Protein AF-A0A822D1R5-F1 (afdb_monomer)

Nearest PDB structures (foldseek):
  4qhj-assembly1_B  TM=4.659E-01  e=8.332E-01  Methanocaldococcus jannaschii DSM 2661
  8iqb-assembly2_B  TM=6.025E-01  e=9.244E+00  African swine fever virus BA71V
  8iqh-assembly1_H  TM=2.616E-01  e=3.749E+00  African swine fever virus BA71V

Secondary structure (DSSP, 8-state):
-GGGS--EEBTTS-EE-STT--EE---HHHHHHHTT-TT--EE----HHHHHHHHHTTPPBHHHHEEEEEEEES-EE-HHHHHHHHTTHHHHHHHHHH-GGGHHHHHHHHHTTHHHHHHH-EEEEESEEEEEEEESS-TT-EEEEE-SEEEETTTTEEEEEGGGGSSGGGHHHHHHHHHGGG-SS--HHHHHHHHHHHHHHHTS-GGGHHHHHHHTT----GGG--SPPP-PPPSS-----

pLDDT: mean 89.02, std 10.45, range [32.44, 98.0]

Mean predicted aligned error: 6.65 Å

Structure (mmCIF, N/CA/C/O backbone):
data_AF-A0A822D1R5-F1
#
_entry.id   AF-A0A822D1R5-F1
#
loop_
_atom_site.group_PDB
_atom_site.id
_atom_site.type_symbol
_atom_site.label_atom_id
_atom_site.label_alt_id
_atom_site.label_comp_id
_atom_site.label_asym_id
_atom_site.label_entity_id
_atom_site.label_seq_id
_atom_site.pdbx_PDB_ins_code
_atom_site.Cartn_x
_atom_site.Cartn_y
_atom_site.Cartn_z
_atom_site.occupancy
_atom_site.B_iso_or_equiv
_atom_site.auth_seq_id
_atom_site.auth_comp_id
_atom_site.auth_asym_id
_atom_site.auth_atom_id
_atom_site.pdbx_PDB_model_num
ATOM 1 N N . LYS A 1 1 ? -34.747 -10.202 22.184 1.00 61.91 1 LYS A N 1
ATOM 2 C CA . LYS A 1 1 ? -33.672 -9.262 21.792 1.00 61.91 1 LYS A CA 1
ATOM 3 C C . LYS A 1 1 ? -32.478 -10.083 21.327 1.00 61.91 1 LYS A C 1
ATOM 5 O O . LYS A 1 1 ? -32.048 -10.942 22.085 1.00 61.91 1 LYS A O 1
ATOM 10 N N . LEU A 1 2 ? -32.027 -9.906 20.083 1.00 66.25 2 LEU A N 1
ATOM 11 C CA . LEU A 1 2 ? -30.843 -10.601 19.551 1.00 66.25 2 LEU A CA 1
ATOM 12 C C . LEU A 1 2 ? -29.538 -10.131 20.216 1.00 66.25 2 LEU A C 1
ATOM 14 O O . LEU A 1 2 ? -28.574 -10.881 20.207 1.00 66.25 2 LEU A O 1
ATOM 18 N N . SER A 1 3 ? -29.545 -8.952 20.850 1.00 73.12 3 SER A N 1
ATOM 19 C CA . SER A 1 3 ? -28.367 -8.296 21.434 1.00 73.12 3 SER A CA 1
ATOM 20 C C . SER A 1 3 ? -27.546 -9.161 22.390 1.00 73.12 3 SER A C 1
ATOM 22 O O . SER A 1 3 ? -26.330 -9.112 22.315 1.00 73.12 3 SER A O 1
ATOM 24 N N . HIS A 1 4 ? -28.196 -9.995 23.210 1.00 82.50 4 HIS A N 1
ATOM 25 C CA . HIS A 1 4 ? -27.544 -10.840 24.223 1.00 82.50 4 HIS A CA 1
ATOM 26 C C . HIS A 1 4 ? -27.160 -12.241 23.726 1.00 82.50 4 HIS A C 1
ATOM 28 O O . HIS A 1 4 ? -26.610 -13.037 24.483 1.00 82.50 4 HIS A O 1
ATOM 34 N N . LYS A 1 5 ? -27.536 -12.614 22.496 1.00 85.38 5 LYS A N 1
ATOM 35 C CA . LYS A 1 5 ? -27.240 -13.954 21.982 1.00 85.38 5 LYS A CA 1
ATOM 36 C C . LYS A 1 5 ? -25.848 -13.955 21.360 1.00 85.38 5 LYS A C 1
ATOM 38 O O . LYS A 1 5 ? -25.592 -13.181 20.444 1.00 85.38 5 LYS A O 1
ATOM 43 N N . SER A 1 6 ? -24.988 -14.861 21.814 1.00 86.75 6 SER A N 1
ATOM 44 C CA . SER A 1 6 ? -23.659 -15.087 21.241 1.00 86.75 6 SER A CA 1
ATOM 45 C C . SER A 1 6 ? -23.765 -15.780 19.881 1.00 86.75 6 SER A C 1
ATOM 47 O O . SER A 1 6 ? -23.782 -17.006 19.805 1.00 86.75 6 SER A O 1
ATOM 49 N N . ILE A 1 7 ? -23.912 -14.996 18.813 1.00 85.75 7 ILE A N 1
ATOM 50 C CA . ILE A 1 7 ? -24.157 -15.484 17.443 1.00 85.75 7 ILE A CA 1
ATOM 51 C C . ILE A 1 7 ? -23.088 -15.043 16.441 1.00 85.75 7 ILE A C 1
ATOM 53 O O . ILE A 1 7 ? -23.144 -15.452 15.285 1.00 85.75 7 ILE A O 1
ATOM 57 N N . PHE A 1 8 ? -22.125 -14.224 16.866 1.00 84.94 8 PHE A N 1
ATOM 58 C CA . PHE A 1 8 ? -21.055 -13.731 16.008 1.00 84.94 8 PHE A CA 1
ATOM 59 C C . PHE A 1 8 ? -19.765 -14.508 16.288 1.00 84.94 8 PHE A C 1
ATOM 61 O O . PHE A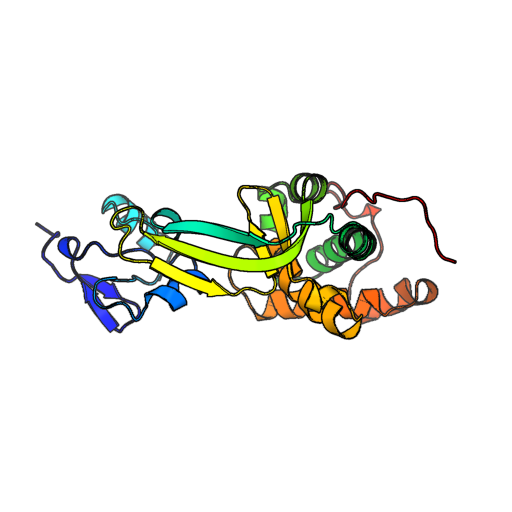 1 8 ? -19.247 -14.417 17.403 1.00 84.94 8 PHE A O 1
ATOM 68 N N . PRO A 1 9 ? -19.238 -15.280 15.323 1.00 86.38 9 PRO A N 1
ATOM 69 C CA . PRO A 1 9 ? -17.960 -15.959 15.485 1.00 86.38 9 PRO A CA 1
ATOM 70 C C . PRO A 1 9 ? -16.801 -14.962 15.354 1.00 86.38 9 PRO A C 1
ATOM 72 O O . PRO A 1 9 ? -16.786 -14.130 14.446 1.00 86.38 9 PRO A O 1
ATOM 75 N N . THR A 1 10 ? -15.817 -15.050 16.244 1.00 85.75 10 THR A N 1
ATOM 76 C CA . THR A 1 10 ? -14.614 -14.207 16.225 1.00 85.75 10 THR A CA 1
ATOM 77 C C . THR A 1 10 ? -13.389 -14.953 15.693 1.00 85.75 10 THR A C 1
ATOM 79 O O . THR A 1 10 ? -13.338 -16.184 15.691 1.00 85.75 10 THR A O 1
ATOM 82 N N . LYS A 1 11 ? -12.356 -14.204 15.280 1.00 82.12 11 LYS A N 1
ATOM 83 C CA . LYS A 1 11 ? -11.069 -14.746 14.799 1.00 82.12 11 LYS A CA 1
ATOM 84 C C . LYS A 1 11 ? -10.310 -15.576 15.835 1.00 82.12 11 LYS A C 1
ATOM 86 O O . LYS A 1 11 ? -9.498 -16.416 15.467 1.00 82.12 11 LYS A O 1
ATOM 91 N N . ASP A 1 12 ? -10.571 -15.359 17.118 1.00 81.44 12 ASP A N 1
ATOM 92 C CA . ASP A 1 12 ? -10.004 -16.135 18.223 1.00 81.44 12 ASP A CA 1
ATOM 93 C C . ASP A 1 12 ? -10.933 -17.269 18.695 1.00 81.44 12 ASP A C 1
ATOM 95 O O . ASP A 1 12 ? -10.827 -17.738 19.828 1.00 81.44 12 ASP A O 1
ATOM 99 N N . TYR A 1 13 ? -11.828 -17.730 17.812 1.00 83.06 13 TYR A N 1
ATOM 100 C CA . TYR A 1 13 ? -12.711 -18.885 18.003 1.00 83.06 13 TYR A CA 1
ATOM 101 C C . TYR A 1 13 ? -13.703 -18.751 19.171 1.00 83.06 13 TYR A C 1
ATOM 103 O O . TYR A 1 13 ? -14.175 -19.755 19.714 1.00 83.06 13 TYR A O 1
ATOM 111 N N . ARG A 1 14 ? -14.058 -17.519 19.551 1.00 87.00 14 ARG A N 1
ATOM 112 C CA . ARG A 1 14 ? -15.133 -17.232 20.509 1.00 87.00 14 ARG A CA 1
ATOM 113 C C . ARG A 1 14 ? -16.432 -16.905 19.773 1.00 87.00 14 ARG A C 1
ATOM 115 O O . ARG A 1 14 ? -16.448 -16.582 18.589 1.00 87.00 14 ARG A O 1
ATOM 122 N N . TRP A 1 15 ? -17.539 -16.994 20.501 1.00 88.38 15 TRP A N 1
ATOM 123 C CA . TRP A 1 15 ? -18.842 -16.518 20.048 1.00 88.38 15 TRP A CA 1
ATOM 124 C C . TRP A 1 15 ? -19.240 -15.327 20.902 1.00 88.38 15 TRP A C 1
ATOM 126 O O . TRP A 1 15 ? -19.300 -15.437 22.128 1.00 88.38 15 TRP A O 1
ATOM 136 N N . VAL A 1 16 ? -19.516 -14.204 20.254 1.00 89.12 16 VAL A N 1
ATOM 137 C CA . VAL A 1 16 ? -19.839 -12.940 20.917 1.00 89.12 16 VAL A CA 1
ATOM 138 C C . VAL A 1 16 ? -21.224 -12.457 20.519 1.00 89.12 16 VAL A C 1
ATOM 140 O O . VAL A 1 16 ? -21.816 -12.901 19.530 1.00 89.12 16 VAL A O 1
ATOM 143 N N . SER A 1 17 ? -21.775 -11.604 21.362 1.00 90.75 17 SER A N 1
ATOM 144 C CA . SER A 1 17 ? -23.063 -10.943 21.213 1.00 90.75 17 SER A CA 1
ATOM 145 C C . SER A 1 17 ? -22.863 -9.508 20.706 1.00 90.75 17 SER A C 1
ATOM 147 O O . SER A 1 17 ? -21.729 -9.065 20.531 1.00 90.75 17 SER A O 1
ATOM 149 N N . LEU A 1 18 ? -23.943 -8.759 20.455 1.00 88.31 18 LEU A N 1
ATOM 150 C CA . LEU A 1 18 ? -23.794 -7.339 20.094 1.00 88.31 18 LEU A CA 1
ATOM 151 C C . LEU A 1 18 ? -23.332 -6.492 21.285 1.00 88.31 18 LEU A C 1
ATOM 153 O O . LEU A 1 18 ? -22.664 -5.482 21.082 1.00 88.31 18 LEU A O 1
ATOM 157 N N . ASP A 1 19 ? -23.641 -6.910 22.515 1.00 88.94 19 ASP A N 1
ATOM 158 C CA . ASP A 1 19 ? -23.233 -6.185 23.726 1.00 88.94 19 ASP A CA 1
ATOM 159 C C . ASP A 1 19 ? -21.708 -6.193 23.923 1.00 88.94 19 ASP A C 1
ATOM 161 O O . ASP A 1 19 ? -21.154 -5.304 24.570 1.00 88.94 19 ASP A O 1
ATOM 165 N N . ASP A 1 20 ? -21.020 -7.162 23.313 1.00 87.31 20 ASP A N 1
ATOM 166 C CA . ASP A 1 20 ? -19.559 -7.267 23.305 1.00 87.31 20 ASP A CA 1
ATOM 167 C C . ASP A 1 20 ? -18.895 -6.288 22.315 1.00 87.31 20 ASP A C 1
ATOM 169 O O . ASP A 1 20 ? -17.675 -6.320 22.151 1.00 87.31 20 ASP A O 1
ATOM 173 N N . ASN A 1 21 ? -19.687 -5.431 21.652 1.00 89.06 21 ASN A N 1
ATOM 174 C CA . ASN A 1 21 ? -19.269 -4.438 20.655 1.00 89.06 21 ASN A CA 1
ATOM 175 C C . ASN A 1 21 ? -18.280 -5.004 19.625 1.00 89.06 21 ASN A C 1
ATOM 177 O O . ASN A 1 21 ? -17.154 -4.508 19.505 1.00 89.06 21 ASN A O 1
ATOM 181 N N . PRO A 1 22 ? -18.662 -6.066 18.899 1.00 91.69 22 PRO A N 1
ATOM 182 C CA . PRO A 1 22 ? -17.747 -6.686 17.968 1.00 91.69 22 PRO A CA 1
ATOM 183 C C . PRO A 1 22 ? -17.430 -5.763 16.788 1.00 91.69 22 PRO A C 1
ATOM 185 O O . PRO A 1 22 ? -18.190 -4.853 16.456 1.00 91.69 22 PRO A O 1
ATOM 188 N N . LEU A 1 23 ? -16.295 -6.016 16.143 1.00 92.25 23 LEU A N 1
ATOM 189 C CA . LEU A 1 23 ? -15.792 -5.234 15.020 1.00 92.25 23 LEU A CA 1
ATOM 190 C C . LEU A 1 23 ? -15.505 -6.137 13.832 1.00 92.25 23 LEU A C 1
ATOM 192 O O . LEU A 1 23 ? -14.947 -7.221 13.982 1.00 92.25 23 LEU A O 1
ATOM 196 N N . ILE A 1 24 ? -15.840 -5.660 12.640 1.00 91.00 24 ILE A N 1
ATOM 197 C CA . ILE A 1 24 ? -15.569 -6.372 11.392 1.00 91.00 24 ILE A CA 1
ATOM 198 C C . ILE A 1 24 ? -14.087 -6.209 11.029 1.00 91.00 24 ILE A C 1
ATOM 200 O O . ILE A 1 24 ? -13.599 -5.083 10.913 1.00 91.00 24 ILE A O 1
ATOM 204 N N . CYS A 1 25 ? -13.374 -7.314 10.804 1.00 88.69 25 CYS A N 1
ATOM 205 C CA . CYS A 1 25 ? -12.004 -7.307 10.290 1.00 88.69 25 CYS A CA 1
ATOM 206 C C . CYS A 1 25 ? -11.956 -6.985 8.793 1.00 88.69 25 CYS A C 1
ATOM 208 O O . CYS A 1 25 ? -11.877 -7.876 7.955 1.00 88.69 25 CYS A O 1
ATOM 210 N N . ASP A 1 26 ? -11.944 -5.700 8.460 1.00 85.69 26 ASP A N 1
ATOM 211 C CA . ASP A 1 26 ? -11.783 -5.204 7.091 1.00 85.69 26 ASP A CA 1
ATOM 212 C C . ASP A 1 26 ? -10.316 -4.981 6.681 1.00 85.69 26 ASP A C 1
ATOM 214 O O . ASP A 1 26 ? -10.015 -4.820 5.500 1.00 85.69 26 ASP A O 1
ATOM 218 N N . ASN A 1 27 ? -9.389 -4.994 7.642 1.00 85.12 27 ASN A N 1
ATOM 219 C CA . ASN A 1 27 ? -7.954 -4.872 7.407 1.00 85.12 27 ASN A CA 1
ATOM 220 C C . ASN A 1 27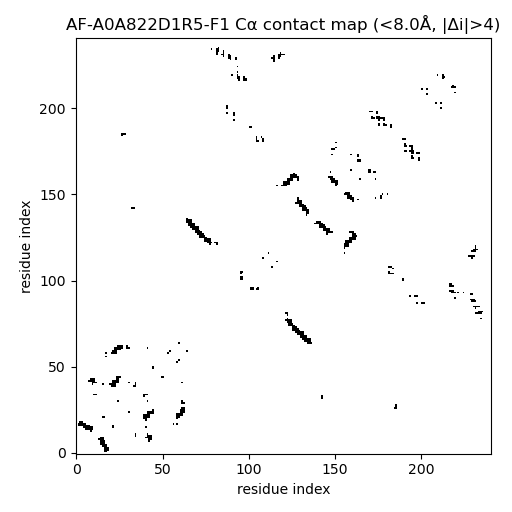 ? -7.180 -5.889 8.261 1.00 85.12 27 ASN A C 1
ATOM 222 O O . ASN A 1 27 ? -7.175 -5.797 9.491 1.00 85.12 27 ASN A O 1
ATOM 226 N N . ASN A 1 28 ? -6.522 -6.851 7.606 1.00 83.12 28 ASN A N 1
ATOM 227 C CA . ASN A 1 28 ? -5.782 -7.916 8.284 1.00 83.12 28 ASN A CA 1
ATOM 228 C C . ASN A 1 28 ? -4.544 -7.412 9.034 1.00 83.12 28 ASN A C 1
ATOM 230 O O . ASN A 1 28 ? -4.313 -7.888 10.141 1.00 83.12 28 ASN A O 1
ATOM 234 N N . ASP A 1 29 ? -3.800 -6.442 8.492 1.00 83.75 29 ASP A N 1
ATOM 235 C CA . ASP A 1 29 ? -2.626 -5.871 9.167 1.00 83.75 29 ASP A CA 1
ATOM 236 C C . ASP A 1 29 ? -3.024 -5.279 10.513 1.00 83.75 29 ASP A C 1
ATOM 238 O O . ASP A 1 29 ? -2.473 -5.634 11.550 1.00 83.75 29 ASP A O 1
ATOM 242 N N . ILE A 1 30 ? -4.057 -4.433 10.500 1.00 88.69 30 ILE A N 1
ATOM 243 C CA . ILE A 1 30 ? -4.578 -3.795 11.708 1.00 88.69 30 ILE A CA 1
ATOM 244 C C . ILE A 1 30 ? -5.165 -4.858 12.645 1.00 88.69 30 ILE A C 1
ATOM 246 O O . ILE A 1 30 ? -4.917 -4.819 13.847 1.00 88.69 30 ILE A O 1
ATOM 250 N N . ALA A 1 31 ? -5.902 -5.841 12.121 1.00 89.44 31 ALA A N 1
ATOM 251 C CA . ALA A 1 31 ? -6.480 -6.909 12.933 1.00 89.44 31 ALA A CA 1
ATOM 252 C C . ALA A 1 31 ? -5.425 -7.684 13.731 1.00 89.44 31 ALA A C 1
ATOM 254 O O . ALA A 1 31 ? -5.649 -7.948 14.911 1.00 89.44 31 ALA A O 1
ATOM 255 N N . GLN A 1 32 ? -4.274 -8.002 13.129 1.00 88.81 32 GLN A N 1
ATOM 256 C CA . GLN A 1 32 ? -3.191 -8.714 13.817 1.00 88.81 32 GLN A CA 1
ATOM 257 C C . GLN A 1 32 ? -2.608 -7.920 14.989 1.00 88.81 32 GLN A C 1
ATOM 259 O O . GLN A 1 32 ? -2.168 -8.515 15.969 1.00 88.81 32 GLN A O 1
ATOM 264 N N . LEU A 1 33 ? -2.658 -6.587 14.941 1.00 90.25 33 LEU A N 1
ATOM 265 C CA . LEU A 1 33 ? -2.223 -5.757 16.064 1.00 90.25 33 LEU A CA 1
ATOM 266 C C . LEU A 1 33 ? -3.149 -5.946 17.269 1.00 90.25 33 LEU A C 1
ATOM 268 O O . LEU A 1 33 ? -2.695 -6.084 18.403 1.00 90.25 33 LEU A O 1
ATOM 272 N N . PHE A 1 34 ? -4.458 -5.981 17.022 1.00 90.06 34 PHE A N 1
ATOM 273 C CA . PHE A 1 34 ? -5.470 -5.925 18.074 1.00 90.06 34 PHE A CA 1
ATOM 274 C C . PHE A 1 34 ? -6.019 -7.290 18.512 1.00 90.06 34 PHE A C 1
ATOM 276 O O . PHE A 1 34 ? -6.679 -7.359 19.547 1.00 90.06 34 PHE A O 1
ATOM 283 N N . ILE A 1 35 ? -5.729 -8.378 17.786 1.00 87.00 35 ILE A N 1
ATOM 284 C CA . ILE A 1 35 ? -6.315 -9.711 18.027 1.00 87.00 35 ILE A CA 1
ATOM 285 C C . ILE A 1 35 ? -6.052 -10.264 19.436 1.00 87.00 35 ILE A C 1
ATOM 287 O O . ILE A 1 35 ? -6.855 -11.028 19.963 1.00 87.00 35 ILE A O 1
ATOM 291 N N . HIS A 1 36 ? -4.950 -9.862 20.072 1.00 84.69 36 HIS A N 1
ATOM 292 C CA . HIS A 1 36 ? -4.572 -10.339 21.404 1.00 84.69 36 HIS A CA 1
ATOM 293 C C . HIS A 1 36 ? -5.094 -9.463 22.554 1.00 84.69 36 HIS A C 1
ATOM 295 O O . HIS A 1 36 ? -4.869 -9.783 23.724 1.00 84.69 36 HIS A O 1
ATOM 301 N N . ILE A 1 37 ? -5.795 -8.362 22.265 1.00 86.69 37 ILE A N 1
ATOM 302 C CA . ILE A 1 37 ? -6.349 -7.490 23.303 1.00 86.69 37 ILE A CA 1
ATOM 303 C C . ILE A 1 37 ? -7.685 -8.063 23.773 1.00 86.69 37 ILE A C 1
ATOM 305 O O . ILE A 1 37 ? -8.671 -8.089 23.045 1.00 86.69 37 ILE A O 1
ATOM 309 N N . LYS A 1 38 ? -7.721 -8.481 25.043 1.00 80.44 38 LYS A N 1
ATOM 310 C CA . LYS A 1 38 ? -8.828 -9.224 25.673 1.00 80.44 38 LYS A CA 1
ATOM 311 C C . LYS A 1 38 ? -10.224 -8.605 25.482 1.00 80.44 38 LYS A C 1
ATOM 313 O O . LYS A 1 38 ? -11.207 -9.341 25.432 1.00 80.44 38 LYS A O 1
ATOM 318 N N . ASN A 1 39 ? -10.303 -7.280 25.383 1.00 83.75 39 ASN A N 1
ATOM 319 C CA . ASN A 1 39 ? -11.558 -6.529 25.301 1.00 83.75 39 ASN A CA 1
ATOM 320 C C . ASN A 1 39 ? -11.957 -6.156 23.865 1.00 83.75 39 ASN A C 1
ATOM 322 O O . ASN A 1 39 ? -12.868 -5.357 23.678 1.00 83.75 39 ASN A O 1
ATOM 326 N N . ILE A 1 40 ? -11.271 -6.699 22.858 1.00 87.62 40 ILE A N 1
ATOM 327 C CA . ILE A 1 40 ? -11.601 -6.486 21.451 1.00 87.62 40 ILE A CA 1
ATOM 328 C C . ILE A 1 40 ? -12.101 -7.805 20.871 1.00 87.62 40 ILE A C 1
ATOM 330 O O . ILE A 1 40 ? -11.457 -8.847 20.998 1.00 87.62 40 ILE A O 1
ATOM 334 N N . SER A 1 41 ? -13.262 -7.744 20.225 1.00 91.00 41 SER A N 1
ATOM 335 C CA . SER A 1 41 ? -13.908 -8.889 19.589 1.00 91.00 41 SER A CA 1
ATOM 336 C C . SER A 1 41 ? -13.917 -8.676 18.082 1.00 91.00 41 SER A C 1
ATOM 338 O O . SER A 1 41 ? -14.641 -7.825 17.572 1.00 91.00 41 SER A O 1
ATOM 340 N N . LEU A 1 42 ? -13.082 -9.426 17.369 1.00 90.94 42 LEU A N 1
ATOM 341 C CA . LEU A 1 42 ? -12.873 -9.269 15.933 1.00 90.94 42 LEU A CA 1
ATOM 342 C C . LEU A 1 42 ? -13.615 -10.357 15.155 1.00 90.94 42 LEU A C 1
ATOM 344 O O . LEU A 1 42 ? -13.283 -11.532 15.293 1.00 90.94 42 LEU A O 1
ATOM 348 N N . ILE A 1 43 ? -14.597 -9.972 14.342 1.00 89.38 43 ILE A N 1
ATOM 349 C CA . ILE A 1 43 ? -15.368 -10.868 13.475 1.00 89.38 43 ILE A CA 1
ATOM 350 C C . ILE A 1 43 ? -14.688 -10.973 12.110 1.00 89.38 43 ILE A C 1
ATOM 352 O O . ILE A 1 43 ? -14.313 -9.958 11.517 1.00 89.38 43 ILE A O 1
ATOM 356 N N . ASP A 1 44 ? -14.574 -12.195 11.591 1.00 80.81 44 ASP A N 1
ATOM 357 C CA . ASP A 1 44 ? -14.073 -12.426 10.237 1.00 80.81 44 ASP A CA 1
ATOM 358 C C . ASP A 1 44 ? -15.164 -12.217 9.176 1.00 80.81 44 ASP A C 1
ATOM 360 O O . ASP A 1 44 ? -16.333 -12.559 9.384 1.00 80.81 44 ASP A O 1
ATOM 364 N N . ILE A 1 45 ? -14.794 -11.663 8.020 1.00 70.06 45 ILE A N 1
ATOM 365 C CA . ILE A 1 45 ? -15.737 -11.484 6.910 1.00 70.06 45 ILE A CA 1
ATOM 366 C C . ILE A 1 45 ? -15.811 -12.798 6.136 1.00 70.06 45 ILE A C 1
ATOM 368 O O . ILE A 1 45 ? -14.921 -13.123 5.357 1.00 70.06 45 ILE A O 1
ATOM 372 N N . LEU A 1 46 ? -16.894 -13.548 6.336 1.00 65.19 46 LEU A N 1
ATOM 373 C CA . LEU A 1 46 ? -17.087 -14.843 5.676 1.00 65.19 46 LEU A CA 1
ATOM 374 C C . LEU A 1 46 ? -17.689 -14.716 4.265 1.00 65.19 46 LEU A C 1
ATOM 376 O O . LEU A 1 46 ? -17.467 -15.588 3.431 1.00 65.19 46 LEU A O 1
ATOM 380 N N . SER A 1 47 ? -18.472 -13.662 3.989 1.00 72.44 47 SER A N 1
ATOM 381 C CA . SER A 1 47 ? -19.058 -13.384 2.664 1.00 72.44 47 SER A CA 1
ATOM 382 C C . SER A 1 47 ? -19.665 -11.975 2.559 1.00 72.44 47 SER A C 1
ATOM 384 O O . SER A 1 47 ? -19.877 -11.296 3.568 1.00 72.44 47 SER A O 1
ATOM 386 N N . SER A 1 48 ? -19.992 -11.546 1.334 1.00 71.75 48 SER A N 1
ATOM 387 C CA . SER A 1 48 ? -20.693 -10.283 1.053 1.00 71.75 48 SER A CA 1
ATOM 388 C C . SER A 1 48 ? -22.094 -10.218 1.669 1.00 71.75 48 SER A C 1
ATOM 390 O O . SER A 1 48 ? -22.488 -9.171 2.178 1.00 71.75 48 SER A O 1
ATOM 392 N N . ASP A 1 49 ? -22.829 -11.330 1.688 1.00 75.62 49 ASP A N 1
ATOM 393 C CA . ASP A 1 49 ? -24.180 -11.391 2.266 1.00 75.62 49 ASP A CA 1
ATOM 394 C C . ASP A 1 49 ? -24.157 -11.170 3.787 1.00 75.62 49 ASP A C 1
ATOM 396 O O . ASP A 1 49 ? -25.042 -10.530 4.359 1.00 75.62 49 ASP A O 1
ATOM 400 N N . VAL A 1 50 ? -23.091 -11.631 4.447 1.00 79.19 50 VAL A N 1
ATOM 401 C CA . VAL A 1 50 ? -22.874 -11.439 5.886 1.00 79.19 50 VAL A CA 1
ATOM 402 C C . VAL A 1 50 ? -22.564 -9.971 6.223 1.00 79.19 50 VAL A C 1
ATOM 404 O O . VAL A 1 50 ? -23.003 -9.483 7.265 1.00 79.19 50 VAL A O 1
ATOM 407 N N . LEU A 1 51 ? -21.896 -9.225 5.334 1.00 77.81 51 LEU A N 1
ATOM 408 C CA . LEU A 1 51 ? -21.644 -7.789 5.533 1.00 77.81 51 LEU A CA 1
ATOM 409 C C . LEU A 1 51 ? -22.939 -6.971 5.575 1.00 77.81 51 LEU A C 1
ATOM 411 O O . LEU A 1 51 ? -23.058 -6.058 6.390 1.00 77.81 51 LEU A O 1
ATOM 415 N N . ILE A 1 52 ? -23.928 -7.310 4.740 1.00 81.31 52 ILE A N 1
ATOM 416 C CA . ILE A 1 52 ? -25.241 -6.647 4.754 1.00 81.31 52 ILE A CA 1
ATOM 417 C C . ILE A 1 52 ? -25.906 -6.832 6.121 1.00 81.31 52 ILE A C 1
ATOM 419 O O . ILE A 1 52 ? -26.416 -5.872 6.700 1.00 81.31 52 ILE A O 1
ATOM 423 N N . PHE A 1 53 ? -25.857 -8.050 6.664 1.00 83.88 53 PHE A N 1
ATOM 424 C CA . PHE A 1 53 ? -26.392 -8.345 7.990 1.00 83.88 53 PHE A CA 1
ATOM 425 C C . PHE A 1 53 ? -25.661 -7.575 9.101 1.00 83.88 53 PHE A C 1
ATOM 427 O O . PHE A 1 53 ? -26.310 -7.012 9.983 1.00 83.88 53 PHE A O 1
ATOM 434 N N . PHE A 1 54 ? -24.329 -7.500 9.051 1.00 86.88 54 PHE A N 1
ATOM 435 C CA . PHE A 1 54 ? -23.544 -6.733 10.024 1.00 86.88 54 PHE A CA 1
ATOM 436 C C . PHE A 1 54 ? -23.848 -5.236 9.975 1.00 86.88 54 PHE A C 1
ATOM 438 O O . PHE A 1 54 ? -23.992 -4.618 11.030 1.00 86.88 54 PHE A O 1
ATOM 445 N N . ASN A 1 55 ? -24.054 -4.681 8.778 1.00 82.69 55 ASN A N 1
ATOM 446 C CA . ASN A 1 55 ? -24.487 -3.296 8.609 1.00 82.69 55 ASN A CA 1
ATOM 447 C C . ASN A 1 55 ? -25.876 -3.049 9.221 1.00 82.69 55 ASN A C 1
ATOM 449 O O . ASN A 1 55 ? -26.072 -2.031 9.873 1.00 82.69 55 ASN A O 1
ATOM 453 N N . MET A 1 56 ? -26.830 -3.980 9.075 1.00 85.69 56 MET A N 1
ATOM 454 C CA . MET A 1 56 ? -28.144 -3.876 9.738 1.00 85.69 56 MET A CA 1
ATOM 455 C C . MET A 1 56 ? -28.057 -3.956 11.268 1.00 85.69 56 MET A C 1
ATOM 457 O O . MET A 1 56 ? -28.965 -3.500 11.958 1.00 85.69 56 MET A O 1
ATOM 461 N N . CYS A 1 57 ? -26.994 -4.567 11.793 1.00 86.00 57 CYS A N 1
ATOM 462 C CA . CYS A 1 57 ? -26.731 -4.683 13.224 1.00 86.00 57 CYS A CA 1
ATOM 463 C C . CYS A 1 57 ? -25.850 -3.541 13.769 1.00 86.00 57 CYS A C 1
ATOM 465 O O . CYS A 1 57 ? -25.405 -3.636 14.911 1.00 86.00 57 CYS A O 1
ATOM 467 N N . ASP A 1 58 ? -25.572 -2.505 12.966 1.00 88.06 58 ASP A N 1
ATOM 468 C CA . ASP A 1 58 ? -24.692 -1.374 13.297 1.00 88.06 58 ASP A CA 1
ATOM 469 C C . ASP A 1 58 ? -23.272 -1.784 13.748 1.00 88.06 58 ASP A C 1
ATOM 471 O O . ASP A 1 58 ? -22.594 -1.065 14.491 1.00 88.06 58 ASP A O 1
ATOM 475 N N . ILE A 1 59 ? -22.787 -2.944 13.289 1.00 89.62 59 ILE A N 1
ATOM 476 C CA . ILE A 1 59 ? -21.436 -3.421 13.596 1.00 89.62 59 ILE A CA 1
ATOM 477 C C . ILE A 1 59 ? -20.437 -2.621 12.758 1.00 89.62 59 ILE A C 1
ATOM 479 O O . ILE A 1 59 ? -20.467 -2.637 11.527 1.00 89.62 59 ILE A O 1
ATOM 483 N N . LYS A 1 60 ? -19.524 -1.921 13.431 1.00 91.06 60 LYS A N 1
ATOM 484 C CA . LYS A 1 60 ? -18.507 -1.086 12.781 1.00 91.06 60 LYS A CA 1
ATOM 485 C C . LYS A 1 60 ? -17.350 -1.925 12.257 1.00 91.06 60 LYS A C 1
ATOM 487 O O . LYS A 1 60 ? -17.026 -2.982 12.799 1.00 91.06 60 LYS A O 1
ATOM 492 N N . THR A 1 61 ? -16.659 -1.409 11.246 1.00 90.88 61 THR A N 1
ATOM 493 C CA . THR A 1 61 ? -15.386 -2.001 10.831 1.00 90.88 61 THR A CA 1
ATOM 494 C C . THR A 1 61 ? -14.254 -1.586 11.763 1.00 90.88 61 THR A C 1
ATOM 496 O O . THR A 1 61 ? -14.288 -0.505 12.369 1.00 90.88 61 THR A O 1
ATOM 499 N N . LEU A 1 62 ? -13.232 -2.432 11.867 1.00 92.06 62 LEU A N 1
ATOM 500 C CA . LEU A 1 62 ? -12.046 -2.161 12.663 1.00 92.06 62 LEU A CA 1
ATOM 501 C C . LEU A 1 62 ? -11.331 -0.898 12.169 1.00 92.06 62 LEU A C 1
ATOM 503 O O . LEU A 1 62 ? -11.050 -0.009 12.974 1.00 92.06 62 LEU A O 1
ATOM 507 N N . SER A 1 63 ? -11.106 -0.769 10.855 1.00 89.50 63 SER A N 1
ATOM 508 C CA . SER A 1 63 ? -10.422 0.404 10.296 1.00 89.50 63 SER A CA 1
ATOM 509 C C . SER A 1 63 ? -11.183 1.711 10.557 1.00 89.50 63 SER A C 1
ATOM 511 O O . SER A 1 63 ? -10.574 2.728 10.887 1.00 89.50 63 SER A O 1
ATOM 513 N N . SER A 1 64 ? -12.522 1.685 10.514 1.00 90.75 64 SER A N 1
ATOM 514 C CA . SER A 1 64 ? -13.350 2.862 10.808 1.00 90.75 64 SER A CA 1
ATOM 515 C C . SER A 1 64 ? -13.317 3.269 12.287 1.00 90.75 64 SER A C 1
ATOM 517 O O . SER A 1 64 ? -13.572 4.432 12.615 1.00 90.75 64 SER A O 1
ATOM 519 N N . SER A 1 65 ? -12.964 2.339 13.176 1.00 92.94 65 SER A N 1
ATOM 520 C CA . SER A 1 65 ? -12.957 2.519 14.633 1.00 92.94 65 SER A CA 1
ATOM 521 C C . SER A 1 65 ? -11.602 2.971 15.183 1.00 92.94 65 SER A C 1
ATOM 523 O O . SER A 1 65 ? -11.507 3.328 16.35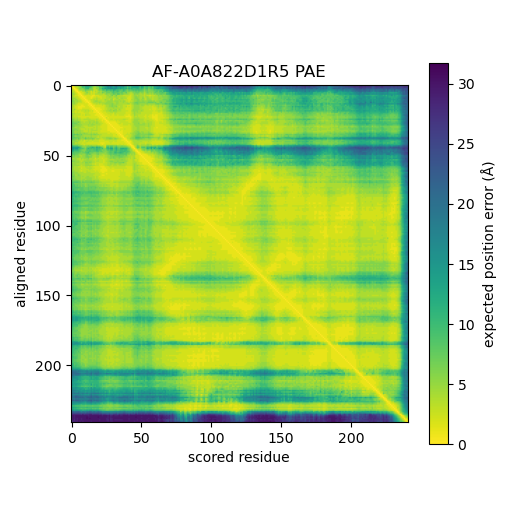9 1.00 92.94 65 SER A O 1
ATOM 525 N N . ILE A 1 66 ? -10.572 3.009 14.334 1.00 93.50 66 ILE A N 1
ATOM 526 C CA . ILE A 1 66 ? -9.200 3.366 14.694 1.00 93.50 66 ILE A CA 1
ATOM 527 C C . ILE A 1 66 ? -8.808 4.692 14.033 1.00 93.50 66 ILE A C 1
ATOM 529 O O . ILE A 1 66 ? -9.216 5.008 12.914 1.00 93.50 66 ILE A O 1
ATOM 533 N N . THR A 1 67 ? -8.024 5.497 14.740 1.00 93.56 67 THR A N 1
ATOM 534 C CA . THR A 1 67 ? -7.225 6.585 14.173 1.00 93.56 67 THR A CA 1
ATOM 535 C C . THR A 1 67 ? -5.775 6.142 14.093 1.00 93.56 67 THR A C 1
ATOM 537 O O . THR A 1 67 ? -5.260 5.532 15.029 1.00 93.56 67 THR A O 1
ATOM 540 N N . ILE A 1 68 ? -5.122 6.449 12.973 1.00 94.19 68 ILE A N 1
ATOM 541 C CA . ILE A 1 68 ? -3.691 6.216 12.792 1.00 94.19 68 ILE A CA 1
ATOM 542 C C . ILE A 1 68 ? -3.012 7.578 12.832 1.00 94.19 68 ILE A C 1
ATOM 544 O O . ILE A 1 68 ? -3.217 8.408 11.948 1.00 94.19 68 ILE A O 1
ATOM 548 N N . GLU A 1 69 ? -2.236 7.808 13.880 1.00 93.50 69 GLU A N 1
ATOM 549 C CA . GLU A 1 69 ? -1.363 8.970 14.014 1.00 93.50 69 GLU A CA 1
ATOM 550 C C . GLU A 1 69 ? 0.064 8.541 13.660 1.00 93.50 69 GLU A C 1
ATOM 552 O O . GLU A 1 69 ? 0.438 7.387 13.880 1.00 93.50 69 GLU A O 1
ATOM 557 N N . HIS A 1 70 ? 0.877 9.453 13.132 1.00 93.88 70 HIS A N 1
ATOM 558 C CA . HIS A 1 70 ? 2.287 9.185 12.869 1.00 93.88 70 HIS A CA 1
ATOM 559 C C . HIS A 1 70 ? 3.171 10.210 13.580 1.00 93.88 70 HIS A C 1
ATOM 561 O O . HIS A 1 70 ? 2.943 11.417 13.513 1.00 93.88 70 HIS A O 1
ATOM 567 N N . ILE A 1 71 ? 4.208 9.719 14.252 1.00 95.81 71 ILE A N 1
ATOM 568 C CA . ILE A 1 71 ? 5.285 10.522 14.818 1.00 95.81 71 ILE A CA 1
ATOM 569 C C . ILE A 1 71 ? 6.488 10.377 13.898 1.00 95.81 71 ILE A C 1
ATOM 571 O O . ILE A 1 71 ? 6.979 9.270 13.667 1.00 95.81 71 ILE A O 1
ATOM 575 N N . ILE A 1 72 ? 6.973 11.511 13.398 1.00 97.12 72 ILE A N 1
ATOM 576 C CA . ILE A 1 72 ? 8.127 11.581 12.504 1.00 97.12 72 ILE A CA 1
ATOM 577 C C . ILE A 1 72 ? 9.200 12.513 13.058 1.00 97.12 72 ILE A C 1
ATOM 579 O O . ILE A 1 72 ? 8.899 13.461 13.786 1.00 97.12 72 ILE A O 1
ATOM 583 N N . LYS A 1 73 ? 10.461 12.266 12.694 1.00 97.31 73 LYS A N 1
ATOM 584 C CA . LYS A 1 73 ? 11.580 13.177 12.979 1.00 97.31 73 LYS A CA 1
ATOM 585 C C . LYS A 1 73 ? 12.337 13.524 11.705 1.00 97.31 73 LYS A C 1
ATOM 587 O O . LYS A 1 73 ? 12.538 12.659 10.856 1.00 97.31 73 LYS A O 1
ATOM 592 N N . ASN A 1 74 ? 12.772 14.782 11.622 1.00 96.38 74 ASN A N 1
ATOM 593 C CA . ASN A 1 74 ? 13.600 15.330 10.544 1.00 96.38 74 ASN A CA 1
ATOM 594 C C . ASN A 1 74 ? 13.072 15.008 9.129 1.00 96.38 74 ASN A C 1
ATOM 596 O O . ASN A 1 74 ? 13.782 14.386 8.340 1.00 96.38 74 ASN A O 1
ATOM 600 N N . PRO A 1 75 ? 11.824 15.391 8.790 1.00 97.06 75 PRO A N 1
ATOM 601 C CA . PRO A 1 75 ? 11.287 15.131 7.462 1.00 97.06 75 PRO A CA 1
ATOM 602 C C . PRO A 1 75 ? 12.079 15.884 6.390 1.00 97.06 75 PRO A C 1
ATOM 604 O O . PRO A 1 75 ? 12.336 17.082 6.502 1.00 97.06 75 PRO A O 1
ATOM 607 N N . SER A 1 76 ? 12.423 15.176 5.323 1.00 96.94 76 SER A N 1
ATOM 608 C CA . SER A 1 76 ? 13.078 15.713 4.133 1.00 96.94 76 SER A CA 1
ATOM 609 C C . SER A 1 76 ? 12.391 15.190 2.873 1.00 96.94 76 SER A C 1
ATOM 611 O O . SER A 1 76 ? 11.704 14.169 2.899 1.00 96.94 76 SER A O 1
ATOM 613 N N . ASN A 1 77 ? 12.528 15.910 1.758 1.00 94.38 77 ASN A N 1
ATOM 614 C CA . ASN A 1 77 ? 11.876 15.520 0.511 1.00 94.38 77 ASN A CA 1
ATOM 615 C C . ASN A 1 77 ? 12.577 14.301 -0.117 1.00 94.38 77 ASN A C 1
ATOM 617 O O . ASN A 1 77 ? 13.793 14.296 -0.305 1.00 94.38 77 ASN A O 1
ATOM 621 N N . GLY A 1 78 ? 11.800 13.288 -0.488 1.00 94.19 78 GLY A N 1
ATOM 622 C CA . GLY A 1 78 ? 12.244 12.057 -1.130 1.00 94.19 78 GLY A CA 1
ATOM 623 C C . GLY A 1 78 ? 12.403 12.154 -2.648 1.00 94.19 78 GLY A C 1
ATOM 624 O O . GLY A 1 78 ? 12.058 11.197 -3.336 1.00 94.19 78 GLY A O 1
ATOM 625 N N . ILE A 1 79 ? 12.944 13.259 -3.178 1.00 93.00 79 ILE A N 1
ATOM 626 C CA . ILE A 1 79 ? 13.108 13.507 -4.631 1.00 93.00 79 ILE A CA 1
ATOM 627 C C . ILE A 1 79 ? 13.790 12.336 -5.345 1.00 93.00 79 ILE A C 1
ATOM 629 O O . ILE A 1 79 ? 13.375 11.922 -6.426 1.00 93.00 79 ILE A O 1
ATOM 633 N N . PHE A 1 80 ? 14.835 11.773 -4.737 1.00 91.25 80 PHE A N 1
ATOM 634 C CA . PHE A 1 80 ? 15.528 10.622 -5.305 1.00 91.25 80 PHE A CA 1
ATOM 635 C C . PHE A 1 80 ? 14.590 9.413 -5.467 1.00 91.25 80 PHE A C 1
ATOM 637 O O . PHE A 1 80 ? 14.579 8.790 -6.524 1.00 91.25 80 PHE A O 1
ATOM 644 N N . ILE A 1 81 ? 13.766 9.115 -4.456 1.00 93.94 81 ILE A N 1
ATOM 645 C CA . ILE A 1 81 ? 12.794 8.015 -4.511 1.00 93.94 81 ILE A CA 1
ATOM 646 C C . ILE A 1 81 ? 11.680 8.310 -5.517 1.00 93.94 81 ILE A C 1
ATOM 648 O O . ILE A 1 81 ? 11.258 7.424 -6.255 1.00 93.94 81 ILE A O 1
ATOM 652 N N . GLN A 1 82 ? 11.240 9.562 -5.589 1.00 95.06 82 GLN A N 1
ATOM 653 C CA . GLN A 1 82 ? 10.266 10.012 -6.575 1.00 95.06 82 GLN A CA 1
ATOM 654 C C . GLN A 1 82 ? 10.767 9.758 -8.002 1.00 95.06 82 GLN A C 1
ATOM 656 O O . GLN A 1 82 ? 10.053 9.162 -8.804 1.00 95.06 82 GLN A O 1
ATOM 661 N N . ASN A 1 83 ? 12.012 10.135 -8.306 1.00 93.00 83 ASN A N 1
ATOM 662 C CA . ASN A 1 83 ? 12.630 9.880 -9.607 1.00 93.00 83 ASN A CA 1
ATOM 663 C C . ASN A 1 83 ? 12.856 8.379 -9.859 1.00 93.00 83 ASN A C 1
ATOM 665 O O . ASN A 1 83 ? 12.601 7.909 -10.965 1.00 93.00 83 ASN A O 1
ATOM 669 N N . LEU A 1 84 ? 13.286 7.634 -8.832 1.00 92.81 84 LEU A N 1
ATOM 670 C CA . LEU A 1 84 ? 13.462 6.180 -8.876 1.00 92.81 84 LEU A CA 1
ATOM 671 C C . LEU A 1 84 ? 12.169 5.462 -9.274 1.00 92.81 84 LEU A C 1
ATOM 673 O O . LEU A 1 84 ? 12.199 4.568 -10.109 1.00 92.81 84 LEU A O 1
ATOM 677 N N . LEU A 1 85 ? 11.040 5.830 -8.668 1.00 95.50 85 LEU A N 1
ATOM 678 C CA . LEU A 1 85 ? 9.756 5.190 -8.940 1.00 95.50 85 LEU A CA 1
ATOM 679 C C . LEU A 1 85 ? 9.141 5.696 -10.246 1.00 95.50 85 LEU A C 1
ATOM 681 O O . LEU A 1 85 ? 8.574 4.897 -10.985 1.00 95.50 85 LEU A O 1
ATOM 685 N N . SER A 1 86 ? 9.289 6.988 -10.562 1.00 94.88 86 SER A N 1
ATOM 686 C CA . SER A 1 86 ? 8.734 7.617 -11.770 1.00 94.88 86 SER A CA 1
ATOM 687 C C . SER A 1 86 ? 9.101 6.871 -13.058 1.00 94.88 86 SER A C 1
ATOM 689 O O . SER A 1 86 ? 8.235 6.686 -13.914 1.00 94.88 86 SER A O 1
ATOM 691 N N . SER A 1 87 ? 10.334 6.364 -13.173 1.00 91.88 87 SER A N 1
ATOM 692 C CA . SER A 1 87 ? 10.769 5.589 -14.345 1.00 91.88 87 SER A CA 1
ATOM 693 C C . SER A 1 87 ? 10.127 4.201 -14.449 1.00 91.88 87 SER A C 1
ATOM 695 O O . SER A 1 87 ? 10.020 3.667 -15.550 1.00 91.88 87 SER A O 1
ATOM 697 N N . LEU A 1 88 ? 9.684 3.615 -13.334 1.00 94.81 88 LEU A N 1
ATOM 698 C CA . LEU A 1 88 ? 9.122 2.261 -13.281 1.00 94.81 88 LEU A CA 1
ATOM 699 C C . LEU A 1 88 ? 7.608 2.249 -13.523 1.00 94.81 88 LEU A C 1
ATOM 701 O O . LEU A 1 88 ? 7.078 1.291 -14.085 1.00 94.81 88 LEU A O 1
ATOM 705 N N . ILE A 1 89 ? 6.905 3.305 -13.101 1.00 95.69 89 ILE A N 1
ATOM 706 C CA . ILE A 1 89 ? 5.435 3.358 -13.064 1.00 95.69 89 ILE A CA 1
ATOM 707 C C . ILE A 1 89 ? 4.744 2.983 -14.385 1.00 95.69 89 ILE A C 1
ATOM 709 O O . ILE A 1 89 ? 3.798 2.190 -14.331 1.00 95.69 89 ILE A O 1
ATOM 713 N N . PRO A 1 90 ? 5.163 3.489 -15.560 1.00 93.69 90 PRO A N 1
ATOM 714 C CA . PRO A 1 90 ? 4.480 3.149 -16.807 1.00 93.69 90 PRO A CA 1
ATOM 715 C C . PRO A 1 90 ? 4.509 1.638 -17.091 1.00 93.69 90 PRO A C 1
ATOM 717 O O . PRO A 1 90 ? 3.518 1.058 -17.530 1.00 93.69 90 PRO A O 1
ATOM 720 N N . TYR A 1 91 ? 5.619 0.974 -16.764 1.00 94.94 91 TYR A N 1
ATOM 721 C CA . TYR A 1 91 ? 5.773 -0.470 -16.932 1.00 94.94 91 TYR A CA 1
ATOM 722 C C . TYR A 1 91 ? 4.998 -1.263 -15.879 1.00 94.94 91 TYR A C 1
ATOM 724 O O . TYR A 1 91 ? 4.476 -2.329 -16.189 1.00 94.94 91 TYR A O 1
ATOM 732 N N . VAL A 1 92 ? 4.864 -0.740 -14.655 1.00 96.31 92 VAL A N 1
ATOM 733 C CA . VAL A 1 92 ? 3.989 -1.324 -13.621 1.00 96.31 92 VAL A CA 1
ATOM 734 C C . VAL A 1 92 ? 2.543 -1.369 -14.116 1.00 96.31 92 VAL A C 1
ATOM 736 O O . VAL A 1 92 ? 1.890 -2.405 -13.988 1.00 96.31 92 VAL A O 1
ATOM 739 N N . GLN A 1 93 ? 2.060 -0.296 -14.750 1.00 95.69 93 GLN A N 1
ATOM 740 C CA . GLN A 1 93 ? 0.719 -0.267 -15.337 1.00 95.69 93 GLN A CA 1
ATOM 741 C C . GLN A 1 93 ? 0.539 -1.342 -16.419 1.00 95.69 93 GLN A C 1
ATOM 743 O O . GLN A 1 93 ? -0.450 -2.076 -16.394 1.00 95.69 93 GLN A O 1
ATOM 748 N N . LEU A 1 94 ? 1.492 -1.453 -17.351 1.00 94.62 94 LEU A N 1
ATOM 749 C CA . LEU A 1 94 ? 1.456 -2.452 -18.425 1.00 94.62 94 LEU A CA 1
ATOM 750 C C . LEU A 1 94 ? 1.521 -3.883 -17.887 1.00 94.62 94 LEU A C 1
ATOM 752 O O . LEU A 1 94 ? 0.739 -4.737 -18.307 1.00 94.62 94 LEU A O 1
ATOM 756 N N . PHE A 1 95 ? 2.412 -4.137 -16.929 1.00 95.19 95 PHE A N 1
ATOM 757 C CA . PHE A 1 95 ? 2.569 -5.439 -16.293 1.00 95.19 95 PHE A CA 1
ATOM 758 C C . PHE A 1 95 ? 1.281 -5.879 -15.594 1.00 95.19 95 PHE A C 1
ATOM 760 O O . PHE A 1 95 ? 0.793 -6.979 -15.843 1.00 95.19 95 PHE A O 1
ATOM 767 N N . MET A 1 96 ? 0.675 -5.005 -14.782 1.00 95.19 96 MET A N 1
ATOM 768 C CA . MET A 1 96 ? -0.591 -5.313 -14.109 1.00 95.19 96 MET A CA 1
ATOM 769 C C . MET A 1 96 ? -1.738 -5.535 -15.098 1.00 95.19 96 MET A C 1
ATOM 771 O O . MET A 1 96 ? -2.550 -6.433 -14.901 1.00 95.19 96 MET A O 1
ATOM 775 N N . LYS A 1 97 ? -1.807 -4.749 -16.178 1.00 93.69 97 LYS A N 1
ATOM 776 C CA . LYS A 1 97 ? -2.839 -4.912 -17.209 1.00 93.69 97 LYS A CA 1
ATOM 777 C C . LYS A 1 97 ? -2.713 -6.244 -17.957 1.00 93.69 97 LYS A C 1
ATOM 779 O O . LYS A 1 97 ? -3.725 -6.841 -18.314 1.00 93.69 97 LYS A O 1
ATOM 784 N N . SER A 1 98 ? -1.485 -6.679 -18.230 1.00 92.00 98 SER A N 1
ATOM 785 C CA . SER A 1 98 ? -1.207 -7.831 -19.100 1.00 92.00 98 SER A CA 1
ATOM 786 C C . SER A 1 98 ? -1.411 -9.180 -18.410 1.00 92.00 98 SER A C 1
ATOM 788 O O . SER A 1 98 ? -1.485 -10.209 -19.078 1.00 92.00 98 SER A O 1
ATOM 790 N N . ARG A 1 99 ? -1.489 -9.199 -17.076 1.00 92.38 99 ARG A N 1
ATOM 791 C CA . ARG A 1 99 ? -1.447 -10.426 -16.280 1.00 92.38 99 ARG A CA 1
ATOM 792 C C . ARG A 1 99 ? -2.773 -10.685 -15.578 1.00 92.38 99 ARG A C 1
ATOM 794 O O . ARG A 1 99 ? -3.271 -9.855 -14.822 1.00 92.38 99 ARG A O 1
ATOM 801 N N . THR A 1 100 ? -3.341 -11.865 -15.819 1.00 93.62 100 THR A N 1
ATOM 802 C CA . THR A 1 100 ? -4.676 -12.243 -15.334 1.00 93.62 100 THR A CA 1
ATOM 803 C C . THR A 1 100 ? -4.780 -12.233 -13.814 1.00 93.62 100 THR A C 1
ATOM 805 O O . THR A 1 100 ? -5.824 -11.874 -13.284 1.00 93.62 100 THR A O 1
ATOM 808 N N . GLU A 1 101 ? -3.703 -12.566 -13.099 1.00 94.88 101 GLU A N 1
ATOM 809 C CA . GLU A 1 101 ? -3.686 -12.526 -11.632 1.00 94.88 101 GLU A CA 1
ATOM 810 C C . GLU A 1 101 ? -3.825 -11.108 -11.054 1.00 94.88 101 GLU A C 1
ATOM 812 O O . GLU A 1 101 ? -4.266 -10.950 -9.920 1.00 94.88 101 GLU A O 1
ATOM 817 N N . PHE A 1 102 ? -3.491 -10.072 -11.830 1.00 95.38 102 PHE A N 1
ATOM 818 C CA . PHE A 1 102 ? -3.641 -8.675 -11.428 1.00 95.38 102 PHE A CA 1
ATOM 819 C C . PHE A 1 102 ? -4.966 -8.067 -11.892 1.00 95.38 102 PHE A C 1
ATOM 821 O O . PHE A 1 102 ? -5.193 -6.892 -11.616 1.00 95.38 102 PHE A O 1
ATOM 828 N N . PHE A 1 103 ? -5.849 -8.823 -12.557 1.00 93.94 103 PHE A N 1
ATOM 829 C CA . PHE A 1 103 ? -7.073 -8.285 -13.156 1.00 93.94 103 PHE A CA 1
ATOM 830 C C . PHE A 1 103 ? -7.916 -7.486 -12.152 1.00 93.94 103 PHE A C 1
ATOM 832 O O . PHE A 1 103 ? -8.182 -6.307 -12.386 1.00 93.94 103 PHE A O 1
ATOM 839 N N . ASP A 1 104 ? -8.266 -8.078 -11.007 1.00 94.31 104 ASP A N 1
ATOM 840 C CA . ASP A 1 104 ? -9.103 -7.415 -9.997 1.00 94.31 104 ASP A CA 1
ATOM 841 C C . ASP A 1 104 ? -8.410 -6.191 -9.384 1.00 94.31 104 ASP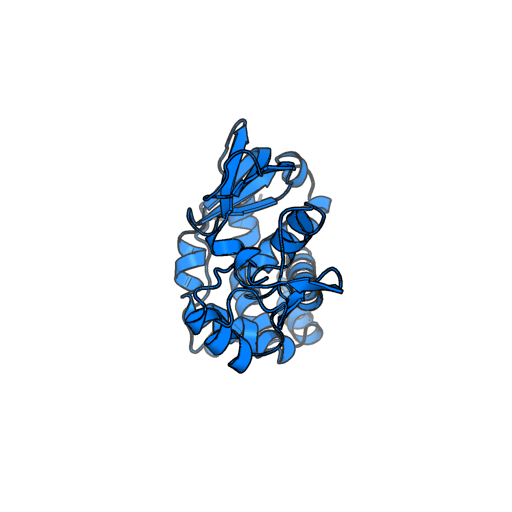 A C 1
ATOM 843 O O . ASP A 1 104 ? -9.019 -5.129 -9.231 1.00 94.31 104 ASP A O 1
ATOM 847 N N . ALA A 1 105 ? -7.112 -6.308 -9.084 1.00 95.75 105 ALA A N 1
ATOM 848 C CA . ALA A 1 105 ? -6.320 -5.198 -8.561 1.00 95.75 105 ALA A CA 1
ATOM 849 C C . ALA A 1 105 ? -6.249 -4.044 -9.574 1.00 95.75 105 ALA A C 1
ATOM 851 O O . ALA A 1 105 ? -6.471 -2.888 -9.219 1.00 95.75 105 ALA A O 1
ATOM 852 N N . TYR A 1 106 ? -6.021 -4.351 -10.851 1.00 95.31 106 TYR A N 1
ATOM 853 C CA . TYR A 1 106 ? -5.978 -3.373 -11.929 1.00 95.31 106 TYR A CA 1
ATOM 854 C C . TYR A 1 106 ? -7.338 -2.694 -12.134 1.00 95.31 106 TYR A C 1
ATOM 856 O O . TYR A 1 106 ? -7.391 -1.469 -12.218 1.00 95.31 106 TYR A O 1
ATOM 864 N N . GLN A 1 107 ? -8.456 -3.425 -12.120 1.00 94.44 107 GLN A N 1
ATOM 865 C CA . GLN A 1 107 ? -9.785 -2.796 -12.171 1.00 94.44 107 GLN A CA 1
ATOM 866 C C . GLN A 1 107 ? -10.027 -1.871 -10.971 1.00 94.44 107 GLN A C 1
ATOM 868 O O . GLN A 1 107 ? -10.513 -0.749 -11.135 1.00 94.44 107 GLN A O 1
ATOM 873 N N . TRP A 1 108 ? -9.616 -2.282 -9.770 1.00 94.88 108 TRP A N 1
ATOM 874 C CA . TRP A 1 108 ? -9.702 -1.429 -8.589 1.00 94.88 108 TRP A CA 1
ATOM 875 C C . TRP A 1 108 ? -8.888 -0.136 -8.737 1.00 94.88 108 TRP A C 1
ATOM 877 O O . TRP A 1 108 ? -9.400 0.938 -8.411 1.00 94.88 108 TRP A O 1
ATOM 887 N N . THR A 1 109 ? -7.673 -0.190 -9.295 1.00 95.31 109 THR A N 1
ATOM 888 C CA . THR A 1 109 ? -6.865 1.025 -9.519 1.00 95.31 109 THR A CA 1
ATOM 889 C C . THR A 1 109 ? -7.573 2.050 -10.416 1.00 95.31 109 THR A C 1
ATOM 891 O O . THR A 1 109 ? -7.411 3.258 -10.225 1.00 95.31 109 THR A O 1
ATOM 894 N N . LYS A 1 110 ? -8.418 1.594 -11.352 1.00 93.12 110 LYS A N 1
ATOM 895 C CA . LYS A 1 110 ? -9.266 2.483 -12.158 1.00 93.12 110 LYS A CA 1
ATOM 896 C C . LYS A 1 110 ? -10.342 3.143 -11.309 1.00 93.12 110 LYS A C 1
ATOM 898 O O . LYS A 1 110 ? -10.543 4.349 -11.417 1.00 93.12 110 LYS A O 1
ATOM 903 N N . SER A 1 111 ? -10.992 2.372 -10.434 1.00 93.56 111 SER A N 1
ATOM 904 C CA . SER A 1 111 ? -12.068 2.877 -9.572 1.00 93.56 111 SER A CA 1
ATOM 905 C C . SER A 1 111 ? -11.616 4.002 -8.630 1.00 93.56 111 SER A C 1
ATOM 907 O O . SER A 1 111 ? -12.415 4.873 -8.296 1.00 93.56 111 SER A O 1
ATOM 909 N N . ILE A 1 112 ? -10.332 4.023 -8.252 1.00 93.56 112 ILE A N 1
ATOM 910 C CA . ILE A 1 112 ? -9.751 5.055 -7.379 1.00 93.56 112 ILE A CA 1
ATOM 911 C C . ILE A 1 112 ? -9.004 6.165 -8.133 1.00 93.56 112 ILE A C 1
ATOM 913 O O . ILE A 1 112 ? -8.369 7.004 -7.500 1.00 93.56 112 ILE A O 1
ATOM 917 N N . ASN A 1 113 ? -9.041 6.169 -9.470 1.00 94.19 113 ASN A N 1
ATOM 918 C CA . ASN A 1 113 ? -8.273 7.090 -10.312 1.00 94.19 113 ASN A CA 1
ATOM 919 C C . ASN A 1 113 ? -6.767 7.107 -9.967 1.00 94.19 113 ASN A C 1
ATOM 921 O O . ASN A 1 113 ? -6.186 8.143 -9.631 1.00 94.19 113 ASN A O 1
ATOM 925 N N . MET A 1 114 ? -6.124 5.939 -10.067 1.00 95.94 114 MET A N 1
ATOM 926 C CA . MET A 1 114 ? -4.709 5.751 -9.719 1.00 95.94 114 MET A CA 1
ATOM 927 C C . MET A 1 114 ? -3.761 6.744 -10.407 1.00 95.94 114 MET A C 1
ATOM 929 O O . MET A 1 114 ? -2.806 7.196 -9.785 1.00 95.94 114 MET A O 1
ATOM 933 N N . SER A 1 115 ? -4.028 7.138 -11.658 1.00 95.06 115 SER A N 1
ATOM 934 C CA . SER A 1 115 ? -3.212 8.148 -12.352 1.00 95.06 115 SER A CA 1
ATOM 935 C C . SER A 1 115 ? -3.193 9.481 -11.588 1.00 95.06 115 SER A C 1
ATOM 937 O O . SER A 1 115 ? -2.126 10.039 -11.337 1.00 95.06 115 SER A O 1
ATOM 939 N N . SER A 1 116 ? -4.355 9.951 -11.119 1.00 94.88 116 SER A N 1
ATOM 940 C CA . SER A 1 116 ? -4.444 11.166 -10.303 1.00 94.88 116 SER A CA 1
ATOM 941 C C . SER A 1 116 ? -3.804 10.995 -8.922 1.00 94.88 116 SER A C 1
ATOM 943 O O . SER A 1 116 ? -3.134 11.911 -8.447 1.00 94.88 116 SER A O 1
ATOM 945 N N . LEU A 1 117 ? -3.950 9.826 -8.290 1.00 96.19 117 LEU A N 1
ATOM 946 C CA . LEU A 1 117 ? -3.295 9.526 -7.013 1.00 96.19 117 LEU A CA 1
ATOM 947 C C . LEU A 1 117 ? -1.768 9.609 -7.141 1.00 96.19 117 LEU A C 1
ATOM 949 O O . LEU A 1 117 ? -1.124 10.315 -6.367 1.00 96.19 117 LEU A O 1
ATOM 953 N N . LEU A 1 118 ? -1.191 8.945 -8.146 1.00 96.81 118 LEU A N 1
ATOM 954 C CA . LEU A 1 118 ? 0.253 8.944 -8.403 1.00 96.81 118 LEU A CA 1
ATOM 955 C C . LEU A 1 118 ? 0.784 10.323 -8.809 1.00 96.81 118 LEU A C 1
ATOM 957 O O . LEU A 1 118 ? 1.933 10.643 -8.516 1.00 96.81 118 LEU A O 1
ATOM 961 N N . MET A 1 119 ? -0.048 11.164 -9.423 1.00 95.25 119 MET A N 1
ATOM 962 C CA . MET A 1 119 ? 0.327 12.542 -9.734 1.00 95.25 119 MET A CA 1
ATOM 963 C C . MET A 1 119 ? 0.512 13.403 -8.475 1.00 95.25 119 MET A C 1
ATOM 965 O O . MET A 1 119 ? 1.309 14.340 -8.485 1.00 95.25 119 MET A O 1
ATOM 969 N N . ASN A 1 120 ? -0.215 13.087 -7.401 1.00 95.62 120 ASN A N 1
ATOM 970 C CA . ASN A 1 120 ? -0.252 13.877 -6.169 1.00 95.62 120 ASN A CA 1
ATOM 971 C C . ASN A 1 120 ? 0.524 13.252 -5.003 1.00 95.62 120 ASN A C 1
ATOM 973 O O . ASN A 1 120 ? 0.648 13.884 -3.954 1.00 95.62 120 ASN A O 1
ATOM 977 N N . ILE A 1 121 ? 1.035 12.028 -5.160 1.00 96.69 121 ILE A N 1
ATOM 978 C CA . ILE A 1 121 ? 1.756 11.341 -4.091 1.00 96.69 121 ILE A CA 1
ATOM 979 C C . ILE A 1 121 ? 3.048 12.073 -3.727 1.00 96.69 121 ILE A C 1
ATOM 981 O O . ILE A 1 121 ? 3.848 12.446 -4.587 1.00 96.69 121 ILE A O 1
ATOM 985 N N . GLN A 1 122 ? 3.257 12.264 -2.428 1.00 96.44 122 GLN A N 1
ATOM 986 C CA . GLN A 1 122 ? 4.465 12.874 -1.885 1.00 96.44 122 GLN A CA 1
ATOM 987 C C . GLN A 1 122 ? 5.374 11.808 -1.285 1.00 96.44 122 GLN A C 1
ATOM 989 O O . GLN A 1 122 ? 4.911 10.875 -0.634 1.00 96.44 122 GLN A O 1
ATOM 994 N N . PHE A 1 123 ? 6.681 11.978 -1.455 1.00 97.38 123 PHE A N 1
ATOM 995 C CA . PHE A 1 123 ? 7.691 11.098 -0.876 1.00 97.38 123 PHE A CA 1
ATOM 996 C C . PHE A 1 123 ? 8.433 11.849 0.218 1.00 97.38 123 PHE A C 1
ATOM 998 O O . PHE A 1 123 ? 9.048 12.879 -0.056 1.00 97.38 123 PHE A O 1
ATOM 1005 N N . ILE A 1 124 ? 8.390 11.342 1.449 1.00 97.62 124 ILE A N 1
ATOM 1006 C CA . ILE A 1 124 ? 9.031 11.980 2.602 1.00 97.62 124 ILE A CA 1
ATOM 1007 C C . ILE A 1 124 ? 9.994 10.994 3.258 1.00 97.62 124 ILE A C 1
ATOM 1009 O O . ILE A 1 124 ? 9.610 9.892 3.645 1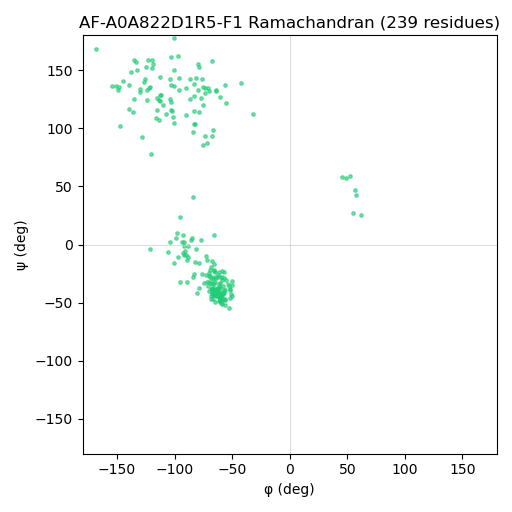.00 97.62 124 ILE A O 1
ATOM 1013 N N . ILE A 1 125 ? 11.253 11.403 3.395 1.00 97.69 125 ILE A N 1
ATOM 1014 C CA . ILE A 1 125 ? 12.290 10.642 4.090 1.00 97.69 125 ILE A CA 1
ATOM 1015 C C . ILE A 1 125 ? 12.397 11.157 5.525 1.00 97.69 125 ILE A C 1
ATOM 1017 O O . ILE A 1 125 ? 12.455 12.368 5.741 1.00 97.69 125 ILE A O 1
ATOM 1021 N N . VAL A 1 126 ? 12.425 10.249 6.499 1.00 97.69 126 VAL A N 1
ATOM 1022 C CA . VAL A 1 126 ? 12.422 10.572 7.935 1.00 97.69 126 VAL A CA 1
ATOM 1023 C C . VAL A 1 126 ? 13.484 9.784 8.695 1.00 97.69 126 VAL A C 1
ATOM 1025 O O . VAL A 1 126 ? 13.793 8.646 8.348 1.00 97.69 126 VAL A O 1
ATOM 1028 N N . ASP A 1 127 ? 14.006 10.353 9.777 1.00 96.56 127 ASP A N 1
ATOM 1029 C CA . ASP A 1 127 ? 14.978 9.667 10.642 1.00 96.56 127 ASP A CA 1
ATOM 1030 C C . ASP A 1 127 ? 14.325 8.722 11.648 1.00 96.56 127 ASP A C 1
ATOM 1032 O O . ASP A 1 127 ? 15.000 7.911 12.274 1.00 96.56 127 ASP A O 1
ATOM 1036 N N . TYR A 1 128 ? 13.018 8.872 11.832 1.00 96.75 128 TYR A N 1
ATOM 1037 C CA . TYR A 1 128 ? 12.205 8.095 12.747 1.00 96.75 128 TYR A CA 1
ATOM 1038 C C . TYR A 1 128 ? 10.771 8.098 12.239 1.00 96.75 128 TYR A C 1
ATOM 1040 O O . TYR A 1 128 ? 10.274 9.155 11.838 1.00 96.75 128 TYR A O 1
ATOM 1048 N N . LEU A 1 129 ? 10.120 6.939 12.272 1.00 97.19 129 LEU A N 1
ATOM 1049 C CA . LEU A 1 129 ? 8.730 6.765 11.873 1.00 97.19 129 LEU A CA 1
ATOM 1050 C C . LEU A 1 129 ? 8.053 5.815 12.855 1.00 97.19 129 LEU A C 1
ATOM 1052 O O . LEU A 1 129 ? 8.407 4.643 12.947 1.00 97.19 129 LEU A O 1
ATOM 1056 N N . GLN A 1 130 ? 7.065 6.325 13.575 1.00 97.25 130 GLN A N 1
ATOM 1057 C CA . GLN A 1 130 ? 6.270 5.539 14.504 1.00 97.25 130 GLN A CA 1
ATOM 1058 C C . GLN A 1 130 ? 4.791 5.777 14.237 1.00 97.25 130 GLN A C 1
ATOM 1060 O O . GLN A 1 130 ? 4.358 6.923 14.136 1.00 97.25 130 GLN A O 1
ATOM 1065 N N . LEU A 1 131 ? 4.023 4.699 14.134 1.00 96.38 131 LEU A N 1
ATOM 1066 C CA . LEU A 1 131 ? 2.577 4.730 13.987 1.00 96.38 131 LEU A CA 1
ATOM 1067 C C . LEU A 1 131 ? 1.915 4.447 15.328 1.00 96.38 131 LEU A C 1
ATOM 1069 O O . LEU A 1 131 ? 2.316 3.543 16.063 1.00 96.38 131 LEU A O 1
ATOM 1073 N N . ILE A 1 132 ? 0.883 5.224 15.631 1.00 95.94 132 ILE A N 1
ATOM 1074 C CA . ILE A 1 132 ? 0.039 5.045 16.804 1.00 95.94 132 ILE A CA 1
ATOM 1075 C C . ILE A 1 132 ? -1.363 4.723 16.308 1.00 95.94 132 ILE A C 1
ATOM 1077 O O . ILE A 1 132 ? -2.070 5.581 15.782 1.00 95.94 132 ILE A O 1
ATOM 1081 N N . TYR A 1 133 ? -1.763 3.473 16.501 1.00 94.94 133 TYR A N 1
ATOM 1082 C CA . TYR A 1 133 ? -3.108 2.990 16.236 1.00 94.94 133 TYR A CA 1
ATOM 1083 C C . TYR A 1 133 ? -3.931 3.172 17.506 1.00 94.94 133 TYR A C 1
ATOM 1085 O O . TYR A 1 133 ? -3.679 2.496 18.503 1.00 94.94 133 TYR A O 1
ATOM 1093 N N . ARG A 1 134 ? -4.900 4.086 17.496 1.00 94.88 134 ARG A N 1
ATOM 1094 C CA . ARG A 1 134 ? -5.711 4.429 18.672 1.00 94.88 134 ARG A CA 1
ATOM 1095 C C . ARG A 1 134 ? -7.188 4.190 18.409 1.00 94.88 134 ARG A C 1
ATOM 1097 O O . ARG A 1 134 ? -7.707 4.587 17.371 1.00 94.88 134 ARG A O 1
ATOM 1104 N N . PHE A 1 135 ? -7.885 3.580 19.360 1.00 92.62 135 PHE A N 1
ATOM 1105 C CA . PHE A 1 135 ? -9.336 3.447 19.277 1.00 92.62 135 PHE A CA 1
ATOM 1106 C C . PHE A 1 135 ? -10.043 4.788 19.481 1.00 92.62 135 PHE A C 1
ATOM 1108 O O . PHE A 1 135 ? -9.760 5.524 20.425 1.00 92.62 135 PHE A O 1
ATOM 1115 N N . LYS A 1 136 ? -11.025 5.080 18.621 1.00 91.94 136 LYS A N 1
ATOM 1116 C CA . LYS A 1 136 ? -11.843 6.302 18.709 1.00 91.94 136 LYS A CA 1
ATOM 1117 C C . LYS A 1 136 ? -12.758 6.314 19.934 1.00 91.94 136 LYS A C 1
ATOM 1119 O O . LYS A 1 136 ? -13.045 7.378 20.467 1.00 91.94 136 LYS A O 1
ATOM 1124 N N . SER A 1 137 ? -13.247 5.146 20.347 1.00 88.12 137 SER A N 1
ATOM 1125 C CA . SER A 1 137 ? -14.162 4.991 21.485 1.00 88.12 137 SER A CA 1
ATOM 1126 C C . SER A 1 137 ? -13.452 4.931 22.836 1.00 88.12 137 SER A C 1
ATOM 1128 O O . SER A 1 137 ? -14.060 5.262 23.848 1.00 88.12 137 SER A O 1
ATOM 1130 N N . ASP A 1 138 ? -12.188 4.504 22.856 1.00 88.44 138 ASP A N 1
ATOM 1131 C CA . ASP A 1 138 ? -11.376 4.388 24.064 1.00 88.44 138 ASP A CA 1
ATOM 1132 C C . ASP A 1 138 ? -9.908 4.675 23.730 1.00 88.44 138 ASP A C 1
ATOM 1134 O O . ASP A 1 138 ? -9.182 3.827 23.209 1.00 88.44 138 ASP A O 1
ATOM 1138 N N . SER A 1 139 ? -9.456 5.885 24.056 1.00 86.69 139 SER A N 1
ATOM 1139 C CA . SER A 1 139 ? -8.092 6.326 23.768 1.00 86.69 139 SER A CA 1
ATOM 1140 C C . SER A 1 139 ? -7.018 5.584 24.567 1.00 86.69 139 SER A C 1
ATOM 1142 O O . SER A 1 139 ? -5.841 5.717 24.224 1.00 86.69 139 SER A O 1
ATOM 1144 N N . SER A 1 140 ? -7.387 4.845 25.625 1.00 89.31 140 SER A N 1
ATOM 1145 C CA . SER A 1 140 ? -6.449 4.025 26.404 1.00 89.31 140 SER A CA 1
ATOM 1146 C C . SER A 1 140 ? -6.008 2.773 25.642 1.00 89.31 140 SER A C 1
ATOM 1148 O O . SER A 1 140 ? -4.892 2.290 25.837 1.00 89.31 140 SER A O 1
ATOM 1150 N N . ILE A 1 141 ? -6.840 2.299 24.711 1.00 90.69 141 ILE A N 1
ATOM 1151 C CA . ILE A 1 141 ? -6.510 1.202 23.809 1.00 90.69 141 ILE A CA 1
ATOM 1152 C C . ILE A 1 141 ? -5.729 1.783 22.631 1.00 90.69 141 ILE A C 1
ATOM 1154 O O . ILE A 1 141 ? -6.290 2.314 21.666 1.00 90.69 141 ILE A O 1
ATOM 1158 N N . CYS A 1 142 ? -4.407 1.685 22.721 1.00 93.25 142 CYS A N 1
ATOM 1159 C CA . CYS A 1 142 ? -3.516 2.074 21.642 1.00 93.25 142 CYS A CA 1
ATOM 1160 C C . CYS A 1 142 ? -2.374 1.079 21.456 1.00 93.25 142 CYS A C 1
ATOM 1162 O O . CYS A 1 142 ? -1.910 0.451 22.407 1.00 93.25 142 CYS A O 1
ATOM 1164 N N . ILE A 1 143 ? -1.933 0.951 20.210 1.00 93.88 143 ILE A N 1
ATOM 1165 C CA . ILE A 1 143 ? -0.774 0.155 19.818 1.00 93.88 143 ILE A CA 1
ATOM 1166 C C . ILE A 1 143 ? 0.198 1.079 19.112 1.00 93.88 143 ILE A C 1
ATOM 1168 O O . ILE A 1 143 ? -0.190 1.879 18.262 1.00 93.88 143 ILE A O 1
ATOM 1172 N N . ILE A 1 144 ? 1.465 0.962 19.486 1.00 94.88 144 ILE A N 1
ATOM 1173 C CA . ILE A 1 144 ? 2.544 1.778 18.957 1.00 94.88 144 ILE A CA 1
ATOM 1174 C C . ILE A 1 144 ? 3.501 0.859 18.204 1.00 94.88 144 ILE A C 1
ATOM 1176 O O . ILE A 1 144 ? 3.974 -0.127 18.770 1.00 94.88 144 ILE A O 1
ATOM 1180 N N . GLN A 1 145 ? 3.789 1.185 16.946 1.00 94.38 145 GLN A N 1
ATOM 1181 C CA . GLN A 1 145 ? 4.721 0.433 16.107 1.00 94.38 145 GLN A CA 1
ATOM 1182 C C . GLN A 1 145 ? 5.734 1.359 15.456 1.00 94.38 145 GLN A C 1
ATOM 1184 O O . GLN A 1 145 ? 5.380 2.408 14.927 1.00 94.38 145 GLN A O 1
ATOM 1189 N N . GLU A 1 146 ? 7.002 0.972 15.501 1.00 95.19 146 GLU A N 1
ATOM 1190 C CA . GLU A 1 146 ? 8.033 1.613 14.695 1.00 95.19 146 GLU A CA 1
ATOM 1191 C C . GLU A 1 146 ? 8.017 1.002 13.296 1.00 95.19 146 GLU A C 1
ATOM 1193 O O . GLU A 1 146 ? 8.070 -0.219 13.145 1.00 95.19 146 GLU A O 1
ATOM 1198 N N . GLU A 1 147 ? 7.943 1.856 12.282 1.00 95.12 147 GLU A N 1
ATOM 1199 C CA . GLU A 1 147 ? 7.789 1.443 10.896 1.00 95.12 147 GLU A CA 1
ATOM 1200 C C . GLU A 1 147 ? 8.957 1.906 10.038 1.00 95.12 147 GLU A C 1
ATOM 1202 O O . GLU A 1 147 ? 9.610 2.918 10.284 1.00 95.12 147 GLU A O 1
ATOM 1207 N N . LYS A 1 148 ? 9.217 1.148 8.977 1.00 95.81 148 LYS A N 1
ATOM 1208 C CA . LYS A 1 148 ? 10.273 1.470 8.004 1.00 95.81 148 LYS A CA 1
ATOM 1209 C C . LYS A 1 148 ? 9.713 2.232 6.811 1.00 95.81 148 LYS A C 1
ATOM 1211 O O . LYS A 1 148 ? 10.402 3.063 6.223 1.00 95.81 148 LYS A O 1
ATOM 1216 N N . PHE A 1 149 ? 8.466 1.926 6.470 1.00 96.31 149 PHE A N 1
ATOM 1217 C CA . PHE A 1 149 ? 7.735 2.490 5.352 1.00 96.31 149 PHE A CA 1
ATOM 1218 C C . PHE A 1 149 ? 6.272 2.618 5.752 1.00 96.31 149 PHE A C 1
ATOM 1220 O O . PHE A 1 149 ? 5.726 1.714 6.381 1.00 96.31 149 PHE A O 1
ATOM 1227 N N . TYR A 1 150 ? 5.620 3.706 5.363 1.00 95.81 150 TYR A N 1
ATOM 1228 C CA . TYR A 1 150 ? 4.188 3.861 5.587 1.00 95.81 150 TYR A CA 1
ATOM 1229 C C . TYR A 1 150 ? 3.570 4.712 4.487 1.00 95.81 150 TYR A C 1
ATOM 1231 O O . TYR A 1 150 ? 4.090 5.774 4.158 1.00 95.81 150 TYR A O 1
ATOM 1239 N N . TYR A 1 151 ? 2.453 4.249 3.932 1.00 95.69 151 TYR A N 1
ATOM 1240 C CA . TYR A 1 151 ? 1.636 5.048 3.030 1.00 95.69 151 TYR A CA 1
ATOM 1241 C C . TYR A 1 151 ? 0.419 5.580 3.781 1.00 95.69 151 TYR A C 1
ATOM 1243 O O . TYR A 1 151 ? -0.499 4.821 4.102 1.00 95.69 151 TYR A O 1
ATOM 1251 N N . ASP A 1 152 ? 0.396 6.885 4.030 1.00 94.12 152 ASP A N 1
ATOM 1252 C CA . ASP A 1 152 ? -0.783 7.553 4.556 1.00 94.12 152 ASP A CA 1
ATOM 1253 C C . ASP A 1 152 ? -1.743 7.875 3.408 1.00 94.12 152 ASP A C 1
ATOM 1255 O O . ASP A 1 152 ? -1.550 8.823 2.646 1.00 94.12 152 ASP A O 1
ATOM 1259 N N . LYS A 1 153 ? -2.807 7.075 3.303 1.00 90.75 153 LYS A N 1
ATOM 1260 C CA . LYS A 1 153 ? -3.849 7.230 2.280 1.00 90.75 153 LYS A CA 1
ATOM 1261 C C . LYS A 1 153 ? -4.593 8.566 2.382 1.00 90.75 153 LYS A C 1
ATOM 1263 O O . LYS A 1 153 ? -5.113 9.028 1.374 1.00 90.75 153 LYS A O 1
ATOM 1268 N N . ASN A 1 154 ? -4.658 9.176 3.569 1.00 90.31 154 ASN A N 1
ATOM 1269 C CA . ASN A 1 154 ? -5.421 10.408 3.781 1.00 90.31 154 ASN A CA 1
ATOM 1270 C C . ASN A 1 154 ? -4.649 11.641 3.310 1.00 90.31 154 ASN A C 1
ATOM 1272 O O . ASN A 1 154 ? -5.226 12.535 2.697 1.00 90.31 154 ASN A O 1
ATOM 1276 N N . SER A 1 155 ? -3.348 11.688 3.604 1.00 93.50 155 SER A N 1
ATOM 1277 C CA . SER A 1 155 ? -2.465 12.784 3.188 1.00 93.50 155 SER A CA 1
ATOM 1278 C C . SER A 1 155 ? -1.768 12.523 1.849 1.00 93.50 155 SER A C 1
ATOM 1280 O O . SER A 1 155 ? -1.172 13.436 1.284 1.00 93.50 155 SER A O 1
ATOM 1282 N N . ILE A 1 156 ? -1.877 11.301 1.313 1.00 95.50 156 ILE A N 1
ATOM 1283 C CA . ILE A 1 156 ? -1.207 10.834 0.089 1.00 95.50 156 ILE A CA 1
ATOM 1284 C C . ILE A 1 156 ? 0.322 10.976 0.217 1.00 95.50 156 ILE A C 1
ATOM 1286 O O . ILE A 1 156 ? 1.020 11.382 -0.714 1.00 95.50 156 ILE A O 1
ATOM 1290 N N . ILE A 1 157 ? 0.853 10.619 1.391 1.00 97.00 157 ILE A N 1
ATOM 1291 C CA . ILE A 1 157 ? 2.285 10.684 1.699 1.00 97.00 157 ILE A CA 1
ATOM 1292 C C . ILE A 1 157 ? 2.842 9.273 1.872 1.00 97.00 157 ILE A C 1
ATOM 1294 O O . ILE A 1 157 ? 2.325 8.467 2.646 1.00 97.00 157 ILE A O 1
ATOM 1298 N N . PHE A 1 158 ? 3.931 8.982 1.167 1.00 97.81 158 PHE A N 1
ATOM 1299 C CA . PHE A 1 158 ? 4.734 7.783 1.346 1.00 97.81 158 PHE A CA 1
ATOM 1300 C C . PHE A 1 158 ? 5.984 8.110 2.167 1.00 97.81 158 PHE A C 1
ATOM 1302 O O . PHE A 1 158 ? 6.934 8.731 1.680 1.00 97.81 158 PHE A O 1
ATOM 1309 N N . TYR A 1 159 ? 5.962 7.702 3.433 1.00 98.00 159 TYR A N 1
ATOM 1310 C CA . TYR A 1 159 ? 7.060 7.860 4.376 1.00 98.00 159 TYR A CA 1
ATOM 1311 C C . TYR A 1 159 ? 8.076 6.739 4.223 1.00 98.00 159 TYR A C 1
ATOM 1313 O O . TYR A 1 159 ? 7.716 5.565 4.112 1.00 98.00 159 TYR A O 1
ATOM 1321 N N . ILE A 1 160 ? 9.354 7.105 4.272 1.00 97.75 160 ILE A N 1
ATOM 1322 C CA . ILE A 1 160 ? 10.478 6.184 4.142 1.00 97.75 160 ILE A CA 1
ATOM 1323 C C . ILE A 1 160 ? 11.506 6.509 5.215 1.00 97.75 160 ILE A C 1
ATOM 1325 O O . ILE A 1 160 ? 12.003 7.630 5.304 1.00 97.75 160 ILE A O 1
ATOM 1329 N N . HIS A 1 161 ? 11.875 5.519 6.012 1.00 97.06 161 HIS A N 1
ATOM 1330 C CA . HIS A 1 161 ? 12.929 5.690 6.996 1.00 97.06 161 HIS A CA 1
ATOM 1331 C C . HIS A 1 161 ? 14.303 5.831 6.311 1.00 97.06 161 HIS A C 1
ATOM 1333 O O . HIS A 1 161 ? 14.675 5.015 5.465 1.00 97.06 161 HIS A O 1
ATOM 1339 N N . HIS A 1 162 ? 15.092 6.834 6.704 1.00 95.06 162 HIS A N 1
ATOM 1340 C CA . HIS A 1 162 ? 16.302 7.274 6.004 1.00 95.06 162 HIS A CA 1
ATOM 1341 C C . HIS A 1 162 ? 17.339 6.157 5.793 1.00 95.06 162 HIS A C 1
ATOM 1343 O O . HIS A 1 162 ? 17.911 6.050 4.708 1.00 95.06 162 HIS A O 1
ATOM 1349 N N . GLU A 1 163 ? 17.534 5.270 6.776 1.00 93.25 163 GLU A N 1
ATOM 1350 C CA . GLU A 1 163 ? 18.410 4.086 6.671 1.00 93.25 163 GLU A CA 1
ATOM 1351 C C . GLU A 1 163 ? 18.146 3.234 5.419 1.00 93.25 163 GLU A C 1
ATOM 1353 O O . GLU A 1 163 ? 19.082 2.716 4.810 1.00 93.25 163 GLU A O 1
ATOM 1358 N N . TRP A 1 164 ? 16.887 3.144 4.981 1.00 93.19 164 TRP A N 1
ATOM 1359 C CA . TRP A 1 164 ? 16.472 2.329 3.836 1.00 93.19 164 TRP A CA 1
ATOM 1360 C C . TRP A 1 164 ? 16.713 3.010 2.487 1.00 93.19 164 TRP A C 1
ATOM 1362 O O . TRP A 1 164 ? 16.511 2.398 1.442 1.00 93.19 164 TRP A O 1
ATOM 1372 N N . THR A 1 165 ? 17.187 4.256 2.495 1.00 91.25 165 THR A N 1
ATOM 1373 C CA . THR A 1 165 ? 17.536 5.013 1.283 1.00 91.25 165 THR A CA 1
ATOM 1374 C C . THR A 1 165 ? 19.040 5.026 1.002 1.00 91.25 165 THR A C 1
ATOM 1376 O O . THR A 1 165 ? 19.451 5.312 -0.120 1.00 91.25 165 THR A O 1
ATOM 1379 N N . LYS A 1 166 ? 19.872 4.664 1.993 1.00 88.75 166 LYS A N 1
ATOM 1380 C CA . LYS A 1 166 ? 21.339 4.815 1.940 1.00 88.75 166 LYS A CA 1
ATOM 1381 C C . LYS A 1 166 ? 22.040 3.886 0.949 1.00 88.75 166 LYS A C 1
ATOM 1383 O O . LYS A 1 166 ? 23.148 4.187 0.520 1.00 88.75 166 LYS A O 1
ATOM 1388 N N . GLN A 1 167 ? 21.460 2.723 0.651 1.00 87.44 167 GLN A N 1
ATOM 1389 C CA . GLN A 1 167 ? 22.096 1.690 -0.172 1.00 87.44 167 GLN A CA 1
ATOM 1390 C C . GLN A 1 167 ? 21.074 1.063 -1.117 1.00 87.44 167 GLN A C 1
ATOM 1392 O O . GLN A 1 167 ? 19.977 0.704 -0.690 1.00 87.44 167 GLN A O 1
ATOM 1397 N N . SER A 1 168 ? 21.466 0.848 -2.375 1.00 84.06 168 SER A N 1
ATOM 1398 C CA . SER A 1 168 ? 20.603 0.267 -3.416 1.00 84.06 168 SER A CA 1
ATOM 1399 C C . SER A 1 168 ? 20.044 -1.109 -3.053 1.00 84.06 168 SER A C 1
ATOM 1401 O O . SER A 1 168 ? 18.922 -1.440 -3.426 1.00 84.06 168 SER A O 1
ATOM 1403 N N . LYS A 1 169 ? 20.764 -1.891 -2.237 1.00 86.81 169 LYS A N 1
ATOM 1404 C CA . LYS A 1 169 ? 20.295 -3.195 -1.737 1.00 86.81 169 LYS A CA 1
ATOM 1405 C C . LYS A 1 169 ? 18.962 -3.124 -0.973 1.00 86.81 169 LYS A C 1
ATOM 1407 O O . LYS A 1 169 ? 18.270 -4.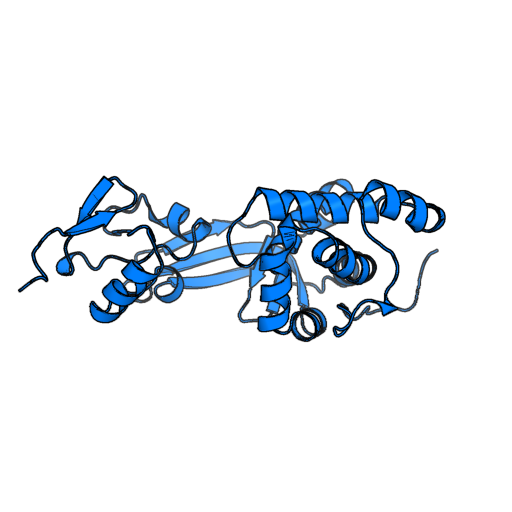131 -0.880 1.00 86.81 169 LYS A O 1
ATOM 1412 N N . TYR A 1 170 ? 18.606 -1.958 -0.425 1.00 90.38 170 TYR A N 1
ATOM 1413 C CA . TYR A 1 170 ? 17.351 -1.739 0.298 1.00 90.38 170 TYR A CA 1
ATOM 1414 C C . TYR A 1 170 ? 16.191 -1.307 -0.607 1.00 90.38 170 TYR A C 1
ATOM 1416 O O . TYR A 1 170 ? 15.042 -1.325 -0.165 1.00 90.38 170 TYR A O 1
ATOM 1424 N N . TYR A 1 171 ? 16.443 -0.969 -1.877 1.00 93.75 171 TYR A N 1
ATOM 1425 C CA . TYR A 1 171 ? 15.389 -0.516 -2.793 1.00 93.75 171 TYR A CA 1
ATOM 1426 C C . TYR A 1 171 ? 14.357 -1.604 -3.058 1.00 93.75 171 TYR A C 1
ATOM 1428 O O . TYR A 1 171 ? 13.175 -1.298 -3.180 1.00 93.75 171 TYR A O 1
ATOM 1436 N N . ARG A 1 172 ? 14.758 -2.879 -2.991 1.00 94.75 172 ARG A N 1
ATOM 1437 C CA . ARG A 1 172 ? 13.821 -4.006 -3.001 1.00 94.75 172 ARG A CA 1
ATOM 1438 C C . ARG A 1 172 ? 12.700 -3.837 -1.971 1.00 94.75 172 ARG A C 1
ATOM 1440 O O . ARG A 1 172 ? 11.540 -4.068 -2.291 1.00 94.75 172 ARG A O 1
ATOM 1447 N N . ASN A 1 173 ? 13.023 -3.419 -0.748 1.00 95.75 173 ASN A N 1
ATOM 1448 C CA . ASN A 1 173 ? 12.029 -3.226 0.306 1.00 95.75 173 ASN A CA 1
ATOM 1449 C C . ASN A 1 173 ? 11.130 -2.016 0.037 1.00 95.75 173 ASN A C 1
ATOM 1451 O O . ASN A 1 173 ? 9.935 -2.086 0.312 1.00 95.75 173 ASN A O 1
ATOM 1455 N N . ILE A 1 174 ? 11.682 -0.949 -0.550 1.00 96.50 174 ILE A N 1
ATOM 1456 C CA . ILE A 1 174 ? 10.898 0.205 -1.007 1.00 96.50 174 ILE A CA 1
ATOM 1457 C C . ILE A 1 174 ? 9.898 -0.238 -2.076 1.00 96.50 174 ILE A C 1
ATOM 1459 O O . ILE A 1 174 ? 8.716 0.053 -1.938 1.00 96.50 174 ILE A O 1
ATOM 1463 N N . PHE A 1 175 ? 10.329 -0.997 -3.087 1.00 97.56 175 PHE A N 1
ATOM 1464 C CA . PHE A 1 175 ? 9.451 -1.487 -4.154 1.00 97.56 175 PHE A CA 1
ATOM 1465 C C . PHE A 1 175 ? 8.336 -2.391 -3.630 1.00 97.56 175 PHE A C 1
ATOM 1467 O O . PHE A 1 175 ? 7.181 -2.222 -4.007 1.00 97.56 175 PHE A O 1
ATOM 1474 N N . HIS A 1 176 ? 8.656 -3.317 -2.723 1.00 96.00 176 HIS A N 1
ATOM 1475 C CA . HIS A 1 176 ? 7.658 -4.174 -2.077 1.00 96.00 176 HIS A CA 1
ATOM 1476 C C . HIS A 1 176 ? 6.668 -3.367 -1.235 1.00 96.00 176 HIS A C 1
ATOM 1478 O O . HIS A 1 176 ? 5.461 -3.575 -1.329 1.00 96.00 176 HIS A O 1
ATOM 1484 N N . SER A 1 177 ? 7.148 -2.399 -0.452 1.00 95.75 177 SER A N 1
ATOM 1485 C CA . SER A 1 177 ? 6.252 -1.542 0.324 1.00 95.75 177 SER A CA 1
ATOM 1486 C C . SER A 1 177 ? 5.389 -0.652 -0.570 1.00 95.75 177 SER A C 1
ATOM 1488 O O . SER A 1 177 ? 4.226 -0.415 -0.252 1.00 95.75 177 SER A O 1
ATOM 1490 N N . PHE A 1 178 ? 5.943 -0.152 -1.670 1.00 97.38 178 PHE A N 1
ATOM 1491 C CA . PHE A 1 178 ? 5.243 0.706 -2.616 1.00 97.38 178 PHE A CA 1
ATOM 1492 C C . PHE A 1 178 ? 4.212 -0.082 -3.441 1.00 97.38 178 PHE A C 1
ATOM 1494 O O . PHE A 1 178 ? 3.130 0.429 -3.723 1.00 97.38 178 PHE A O 1
ATOM 1501 N N . ALA A 1 179 ? 4.477 -1.362 -3.735 1.00 97.50 179 ALA A N 1
ATOM 1502 C CA . ALA A 1 179 ? 3.538 -2.265 -4.404 1.00 97.50 179 ALA A CA 1
ATOM 1503 C C . ALA A 1 179 ? 2.184 -2.360 -3.680 1.00 97.50 179 ALA A C 1
ATOM 1505 O O . ALA A 1 179 ? 1.152 -2.497 -4.334 1.00 97.50 179 ALA A O 1
ATOM 1506 N N . ARG A 1 180 ? 2.161 -2.205 -2.347 1.00 95.06 180 ARG A N 1
ATOM 1507 C CA . ARG A 1 180 ? 0.930 -2.215 -1.532 1.00 95.06 180 ARG A CA 1
ATOM 1508 C C . ARG A 1 180 ? -0.072 -1.128 -1.932 1.00 95.06 180 ARG A C 1
ATOM 1510 O O . ARG A 1 180 ? -1.258 -1.280 -1.668 1.00 95.06 180 ARG A O 1
ATOM 1517 N N . ILE A 1 181 ? 0.375 -0.045 -2.571 1.00 95.75 181 ILE A N 1
ATOM 1518 C CA . ILE A 1 181 ? -0.506 1.037 -3.043 1.00 95.75 181 ILE A CA 1
ATOM 1519 C C . ILE A 1 181 ? -1.404 0.555 -4.191 1.00 95.75 181 ILE A C 1
ATOM 1521 O O . ILE A 1 181 ? -2.523 1.040 -4.337 1.00 95.75 181 ILE A O 1
ATOM 1525 N N . PHE A 1 182 ? -0.948 -0.426 -4.973 1.00 96.31 182 PHE A N 1
ATOM 1526 C CA . PHE A 1 182 ? -1.644 -0.924 -6.161 1.00 96.31 182 PHE A CA 1
ATOM 1527 C C . PHE A 1 182 ? -2.613 -2.074 -5.881 1.00 96.31 182 PHE A C 1
ATOM 1529 O O . PHE A 1 182 ? -3.371 -2.451 -6.773 1.00 96.31 182 PHE A O 1
ATOM 1536 N N . ILE A 1 183 ? -2.599 -2.636 -4.668 1.00 94.62 183 ILE A N 1
ATOM 1537 C CA . ILE A 1 183 ? -3.366 -3.834 -4.328 1.00 94.62 183 ILE A CA 1
ATOM 1538 C C . ILE A 1 183 ? -4.423 -3.477 -3.258 1.00 94.62 183 ILE A C 1
ATOM 1540 O O . ILE A 1 183 ? -4.054 -3.097 -2.146 1.00 94.62 183 ILE A O 1
ATOM 1544 N N . PRO A 1 184 ? -5.737 -3.582 -3.559 1.00 83.00 184 PRO A N 1
ATOM 1545 C CA . PRO A 1 184 ? -6.821 -3.157 -2.657 1.00 83.00 184 PRO A CA 1
ATOM 1546 C C . PRO A 1 184 ? -6.921 -3.954 -1.357 1.00 83.00 184 PRO A C 1
ATOM 1548 O O . PRO A 1 184 ? -7.351 -3.424 -0.332 1.00 83.00 184 PRO A O 1
ATOM 1551 N N . TYR A 1 185 ? -6.564 -5.234 -1.423 1.00 79.50 185 TYR A N 1
ATOM 1552 C CA . TYR A 1 185 ? -6.673 -6.194 -0.333 1.00 79.50 185 TYR A CA 1
ATOM 1553 C C . TYR A 1 185 ? -5.287 -6.713 0.023 1.00 79.50 185 TYR A C 1
ATOM 1555 O O . TYR A 1 185 ? -4.387 -6.723 -0.815 1.00 79.50 185 TYR A O 1
ATOM 1563 N N . HIS A 1 186 ? -5.109 -7.172 1.259 1.00 77.06 186 HIS A N 1
ATOM 1564 C CA . HIS A 1 186 ? -3.850 -7.788 1.653 1.00 77.06 186 HIS A CA 1
ATOM 1565 C C . HIS A 1 186 ? -3.661 -9.111 0.901 1.00 77.06 186 HIS A C 1
ATOM 1567 O O . HIS A 1 186 ? -4.240 -10.131 1.270 1.00 77.06 186 HIS A O 1
ATOM 1573 N N . ASN A 1 187 ? -2.886 -9.071 -0.181 1.00 88.50 187 ASN A N 1
ATOM 1574 C CA . ASN A 1 187 ? -2.511 -10.225 -0.983 1.00 88.50 187 ASN A CA 1
ATOM 1575 C C . ASN A 1 187 ? -0.988 -10.222 -1.129 1.00 88.50 187 ASN A C 1
ATOM 1577 O O . ASN A 1 187 ? -0.439 -9.555 -2.011 1.00 88.50 187 ASN A O 1
ATOM 1581 N N . ASP A 1 188 ? -0.323 -10.934 -0.218 1.00 90.38 188 ASP A N 1
ATOM 1582 C CA . ASP A 1 188 ? 1.137 -10.981 -0.136 1.00 90.38 188 ASP A CA 1
ATOM 1583 C C . ASP A 1 188 ? 1.776 -11.481 -1.426 1.00 90.38 188 ASP A C 1
ATOM 1585 O O . ASP A 1 188 ? 2.814 -10.958 -1.825 1.00 90.38 188 ASP A O 1
ATOM 1589 N N . ASP A 1 189 ? 1.136 -12.424 -2.116 1.00 94.00 189 ASP A N 1
ATOM 1590 C CA . ASP A 1 189 ? 1.655 -12.989 -3.359 1.00 94.00 189 ASP A CA 1
ATOM 1591 C C . ASP A 1 189 ? 1.685 -11.940 -4.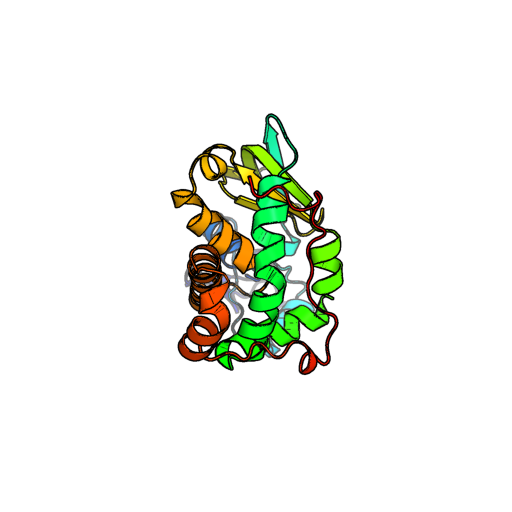475 1.00 94.00 189 ASP A C 1
ATOM 1593 O O . ASP A 1 189 ? 2.714 -11.760 -5.132 1.00 94.00 189 ASP A O 1
ATOM 1597 N N . LEU A 1 190 ? 0.596 -11.181 -4.656 1.00 96.06 190 LEU A N 1
ATOM 1598 C CA . LEU A 1 190 ? 0.542 -10.100 -5.646 1.00 96.06 190 LEU A CA 1
ATOM 1599 C C . LEU A 1 190 ? 1.479 -8.944 -5.285 1.00 96.06 190 LEU A C 1
ATOM 1601 O O . LEU A 1 190 ? 2.179 -8.429 -6.161 1.00 96.06 190 LEU A O 1
ATOM 1605 N N . ILE A 1 191 ? 1.530 -8.558 -4.005 1.00 96.12 191 ILE A N 1
ATOM 1606 C CA . ILE A 1 191 ? 2.440 -7.515 -3.506 1.00 96.12 191 ILE A CA 1
ATOM 1607 C C . ILE A 1 191 ? 3.892 -7.929 -3.765 1.00 96.12 191 ILE A C 1
ATOM 1609 O O . ILE A 1 191 ? 4.667 -7.153 -4.327 1.00 96.12 191 ILE A O 1
ATOM 1613 N N . CYS A 1 192 ? 4.253 -9.168 -3.421 1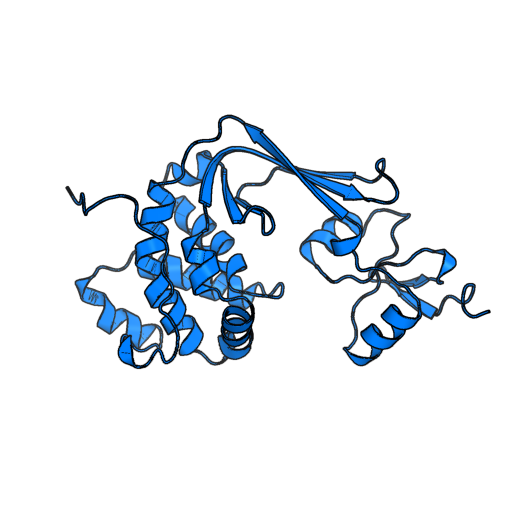.00 96.38 192 CYS A N 1
ATOM 1614 C CA . CYS A 1 192 ? 5.594 -9.696 -3.628 1.00 96.38 192 CYS A CA 1
ATOM 1615 C C . CYS A 1 192 ? 5.932 -9.814 -5.112 1.00 96.38 192 CYS A C 1
ATOM 1617 O O . CYS A 1 192 ? 7.035 -9.442 -5.515 1.00 96.38 192 CYS A O 1
ATOM 1619 N N . SER A 1 193 ? 4.999 -10.301 -5.934 1.00 96.75 193 SER A N 1
ATOM 1620 C CA . SER A 1 193 ? 5.174 -10.405 -7.383 1.00 96.75 193 SER A CA 1
ATOM 1621 C C . SER A 1 193 ? 5.436 -9.034 -8.002 1.00 96.75 193 SER A C 1
ATOM 1623 O O . SER A 1 193 ? 6.389 -8.881 -8.765 1.00 96.75 193 SER A O 1
ATOM 1625 N N . LEU A 1 194 ? 4.635 -8.024 -7.658 1.00 97.69 194 LEU A N 1
ATOM 1626 C CA . LEU A 1 194 ? 4.779 -6.679 -8.210 1.00 97.69 194 LEU A CA 1
ATOM 1627 C C . LEU A 1 194 ? 6.041 -5.972 -7.689 1.00 97.69 194 LEU A C 1
ATOM 1629 O O . LEU A 1 194 ? 6.759 -5.329 -8.455 1.00 97.69 194 LEU A O 1
ATOM 1633 N N . GLY A 1 195 ? 6.362 -6.135 -6.403 1.00 97.56 195 GLY A N 1
ATOM 1634 C CA . GLY A 1 195 ? 7.600 -5.626 -5.814 1.00 97.56 195 GLY A CA 1
ATOM 1635 C C . GLY A 1 195 ? 8.854 -6.262 -6.425 1.00 97.56 195 GLY A C 1
ATOM 1636 O O . GLY A 1 195 ? 9.844 -5.573 -6.671 1.00 97.56 195 GLY A O 1
ATOM 1637 N N . ASN A 1 196 ? 8.818 -7.567 -6.717 1.00 96.81 196 ASN A N 1
ATOM 1638 C CA . ASN A 1 196 ? 9.896 -8.260 -7.423 1.00 96.81 196 ASN A CA 1
ATOM 1639 C C . ASN A 1 196 ? 10.017 -7.778 -8.873 1.00 96.81 196 ASN A C 1
ATOM 1641 O O . ASN A 1 196 ? 11.135 -7.535 -9.315 1.00 96.81 196 ASN A O 1
ATOM 1645 N N . PHE A 1 197 ? 8.899 -7.584 -9.579 1.00 96.81 197 PHE A N 1
ATOM 1646 C CA . PHE A 1 197 ? 8.892 -7.014 -10.927 1.00 96.81 197 PHE A CA 1
ATOM 1647 C C . PHE A 1 197 ? 9.579 -5.643 -10.965 1.00 96.81 197 PHE A C 1
ATOM 1649 O O . PHE A 1 197 ? 10.519 -5.457 -11.732 1.00 96.81 197 PHE A O 1
ATOM 1656 N N . MET A 1 198 ? 9.183 -4.717 -10.083 1.00 97.12 198 MET A N 1
ATOM 1657 C CA . MET A 1 198 ? 9.820 -3.398 -9.971 1.00 97.12 198 MET A CA 1
ATOM 1658 C C . MET A 1 198 ? 11.320 -3.502 -9.676 1.00 97.12 198 MET A C 1
ATOM 1660 O O . MET A 1 198 ? 12.118 -2.781 -10.269 1.00 97.12 198 MET A O 1
ATOM 1664 N N . ASN A 1 199 ? 11.717 -4.420 -8.789 1.00 95.69 199 ASN A N 1
ATOM 1665 C CA . ASN A 1 199 ? 13.124 -4.645 -8.477 1.00 95.69 199 ASN A CA 1
ATOM 1666 C C . ASN A 1 199 ? 13.915 -5.179 -9.677 1.00 95.69 199 ASN A C 1
ATOM 1668 O O . ASN A 1 199 ? 15.044 -4.751 -9.887 1.00 95.69 199 ASN A O 1
ATOM 1672 N N . LEU A 1 200 ? 13.362 -6.128 -10.433 1.00 94.62 200 LEU A N 1
ATOM 1673 C CA . LEU A 1 200 ? 14.016 -6.656 -11.630 1.00 94.62 200 LEU A CA 1
ATOM 1674 C C . LEU A 1 200 ? 14.143 -5.564 -12.692 1.00 94.62 200 LEU A C 1
ATOM 1676 O O . LEU A 1 200 ? 15.247 -5.309 -13.151 1.00 94.62 200 LEU A O 1
ATOM 1680 N N . LEU A 1 201 ? 13.050 -4.852 -12.977 1.00 94.12 201 LEU A N 1
ATOM 1681 C CA . LEU A 1 201 ? 13.022 -3.761 -13.948 1.00 94.12 201 LEU A CA 1
ATOM 1682 C C . LEU A 1 201 ? 14.028 -2.652 -13.611 1.00 94.12 201 LEU A C 1
ATOM 1684 O O . LEU A 1 201 ? 14.705 -2.152 -14.499 1.00 94.12 201 LEU A O 1
ATOM 1688 N N . TYR A 1 202 ? 14.157 -2.279 -12.334 1.00 92.81 202 TYR A N 1
ATOM 1689 C CA . TYR A 1 202 ? 15.134 -1.275 -11.903 1.00 92.81 202 TYR A CA 1
ATOM 1690 C C . TYR A 1 202 ? 16.588 -1.684 -12.180 1.00 92.81 202 TYR A C 1
ATOM 1692 O O . TYR A 1 202 ? 17.427 -0.827 -12.449 1.00 92.81 202 TYR A O 1
ATOM 1700 N N . ASN A 1 203 ? 16.892 -2.980 -12.082 1.00 90.62 203 ASN A N 1
ATOM 1701 C CA . ASN A 1 203 ? 18.233 -3.506 -12.329 1.00 90.62 203 ASN A CA 1
ATOM 1702 C C . ASN A 1 203 ? 18.467 -3.858 -13.808 1.00 90.62 203 ASN A C 1
ATOM 1704 O O . ASN A 1 203 ? 19.562 -4.302 -14.150 1.00 90.62 203 ASN A O 1
ATOM 1708 N N . GLU A 1 204 ? 17.462 -3.682 -14.665 1.00 89.94 204 GLU A N 1
ATOM 1709 C CA . GLU A 1 204 ? 17.545 -3.998 -16.084 1.00 89.94 204 GLU A CA 1
ATOM 1710 C C . GLU A 1 204 ? 18.119 -2.813 -16.873 1.00 89.94 204 GLU A C 1
ATOM 1712 O O . GLU A 1 204 ? 17.819 -1.647 -16.608 1.00 89.94 204 GLU A O 1
ATOM 1717 N N . GLU A 1 205 ? 18.944 -3.102 -17.878 1.00 82.88 205 GLU A N 1
ATOM 1718 C CA . GLU A 1 205 ? 19.450 -2.071 -18.783 1.00 82.88 205 GLU A CA 1
ATOM 1719 C C . GLU A 1 205 ? 18.367 -1.649 -19.788 1.00 82.88 205 GLU A C 1
ATOM 1721 O O . GLU A 1 205 ? 17.642 -2.487 -20.323 1.00 82.88 205 GLU A O 1
ATOM 1726 N N . GLU A 1 206 ? 18.298 -0.352 -20.119 1.00 77.25 206 GLU A N 1
ATOM 1727 C CA . GLU A 1 206 ? 17.301 0.196 -21.063 1.00 77.25 206 GLU A CA 1
ATOM 1728 C C . GLU A 1 206 ? 17.295 -0.540 -22.418 1.00 77.25 206 GLU A C 1
ATOM 1730 O O . GLU A 1 206 ? 16.240 -0.752 -23.013 1.00 77.25 206 GLU A O 1
ATOM 1735 N N . ASN A 1 207 ? 18.460 -1.003 -22.878 1.00 80.94 207 ASN A N 1
ATOM 1736 C CA . ASN A 1 207 ? 18.609 -1.709 -24.153 1.00 80.94 207 ASN A CA 1
ATOM 1737 C C . ASN A 1 207 ? 18.023 -3.135 -24.143 1.00 80.94 207 ASN A C 1
ATOM 1739 O O . ASN A 1 207 ? 17.841 -3.721 -25.208 1.00 80.94 207 ASN A O 1
ATOM 1743 N N . ASN A 1 208 ? 17.710 -3.685 -22.966 1.00 89.31 208 ASN A N 1
ATOM 1744 C CA . ASN A 1 208 ? 17.182 -5.041 -22.798 1.00 89.31 208 ASN A CA 1
ATOM 1745 C C . ASN A 1 208 ? 15.676 -5.067 -22.510 1.00 89.31 208 ASN A C 1
ATOM 1747 O O . ASN A 1 208 ? 15.110 -6.148 -22.349 1.00 89.31 208 ASN A O 1
ATOM 1751 N N . LEU A 1 209 ? 15.003 -3.910 -22.477 1.00 87.81 209 LEU A N 1
ATOM 1752 C CA . LEU A 1 209 ? 13.601 -3.812 -22.062 1.00 87.81 209 LEU A CA 1
ATOM 1753 C C . LEU A 1 209 ? 12.652 -4.686 -22.893 1.00 87.81 209 LEU A C 1
ATOM 1755 O O . LEU A 1 209 ? 11.760 -5.309 -22.327 1.00 87.81 209 LEU A O 1
ATOM 1759 N N . GLU A 1 210 ? 12.850 -4.798 -24.210 1.00 87.31 210 GLU A N 1
ATOM 1760 C CA . GLU A 1 210 ? 12.019 -5.672 -25.056 1.00 87.31 210 GLU A CA 1
ATOM 1761 C C . GLU A 1 210 ? 12.188 -7.158 -24.715 1.00 87.31 210 GLU A C 1
ATOM 1763 O O . GLU A 1 210 ? 11.223 -7.926 -24.718 1.00 87.31 210 GLU A O 1
ATOM 1768 N N . ILE A 1 211 ? 13.423 -7.577 -24.431 1.00 88.81 211 ILE A N 1
ATOM 1769 C CA . ILE A 1 211 ? 13.744 -8.955 -24.052 1.00 88.81 211 ILE A CA 1
ATOM 1770 C C . ILE A 1 211 ? 13.156 -9.242 -22.670 1.00 88.81 211 ILE A C 1
ATOM 1772 O O . ILE A 1 211 ? 12.477 -10.252 -22.479 1.00 88.81 211 ILE A O 1
ATOM 1776 N N . PHE A 1 212 ? 13.362 -8.322 -21.729 1.00 91.44 212 PHE A N 1
ATOM 1777 C CA . PHE A 1 212 ? 12.794 -8.372 -20.391 1.00 91.44 212 PHE A CA 1
ATOM 1778 C C . PHE A 1 212 ? 11.266 -8.481 -20.426 1.00 91.44 212 PHE A C 1
ATOM 1780 O O . PHE A 1 212 ? 10.704 -9.365 -19.782 1.00 91.44 212 PHE A O 1
ATOM 1787 N N . ALA A 1 213 ? 10.593 -7.650 -21.225 1.00 89.50 213 ALA A N 1
ATOM 1788 C CA . ALA A 1 213 ? 9.139 -7.654 -21.338 1.00 89.50 213 ALA A CA 1
ATOM 1789 C C . ALA A 1 213 ? 8.592 -8.995 -21.839 1.00 89.50 213 ALA A C 1
ATOM 1791 O O . ALA A 1 213 ? 7.665 -9.551 -21.245 1.00 89.50 213 ALA A O 1
ATOM 1792 N N . LYS A 1 214 ? 9.250 -9.588 -22.844 1.00 89.19 214 LYS A N 1
ATOM 1793 C CA . LYS A 1 214 ? 8.929 -10.940 -23.325 1.00 89.19 214 LYS A CA 1
ATOM 1794 C C . LYS A 1 214 ? 9.080 -11.996 -22.227 1.00 89.19 214 LYS A C 1
ATOM 1796 O O . LYS A 1 214 ? 8.189 -12.830 -22.081 1.00 89.19 214 LYS A O 1
ATOM 1801 N N . TYR A 1 215 ? 10.162 -11.958 -21.442 1.00 90.62 215 TYR A N 1
ATOM 1802 C CA . TYR A 1 215 ? 10.379 -12.897 -20.330 1.00 90.62 215 TYR A CA 1
ATOM 1803 C C . TYR A 1 215 ? 9.390 -12.715 -19.175 1.00 90.62 215 TYR A C 1
ATOM 1805 O O . TYR A 1 215 ? 9.010 -13.690 -18.537 1.00 90.62 215 TYR A O 1
ATOM 1813 N N . GLN A 1 216 ? 8.974 -11.480 -18.904 1.00 89.75 216 GLN A N 1
ATOM 1814 C CA . GLN A 1 216 ? 7.984 -11.158 -17.873 1.00 89.75 216 GLN A CA 1
ATOM 1815 C C . GLN A 1 216 ? 6.535 -11.266 -18.379 1.00 89.75 216 GLN A C 1
ATOM 1817 O O . GLN A 1 216 ? 5.604 -10.975 -17.627 1.00 89.75 216 GLN A O 1
ATOM 1822 N N . HIS A 1 217 ? 6.342 -11.699 -19.630 1.00 87.00 217 HIS A N 1
ATOM 1823 C CA . HIS A 1 217 ? 5.044 -11.905 -20.269 1.00 87.00 217 HIS A CA 1
ATOM 1824 C C . HIS A 1 217 ? 4.142 -10.655 -20.280 1.00 87.00 217 HIS A C 1
ATOM 1826 O O . HIS A 1 217 ? 2.954 -10.744 -19.968 1.00 87.00 217 HIS A O 1
ATOM 1832 N N . PHE A 1 218 ? 4.688 -9.492 -20.653 1.00 87.12 218 PHE A N 1
ATOM 1833 C CA . PHE A 1 218 ? 3.905 -8.275 -20.905 1.00 87.12 218 PHE A CA 1
ATOM 1834 C C . PHE A 1 218 ? 4.351 -7.558 -22.188 1.00 87.12 218 PHE A C 1
ATOM 1836 O O . PHE A 1 218 ? 5.465 -7.770 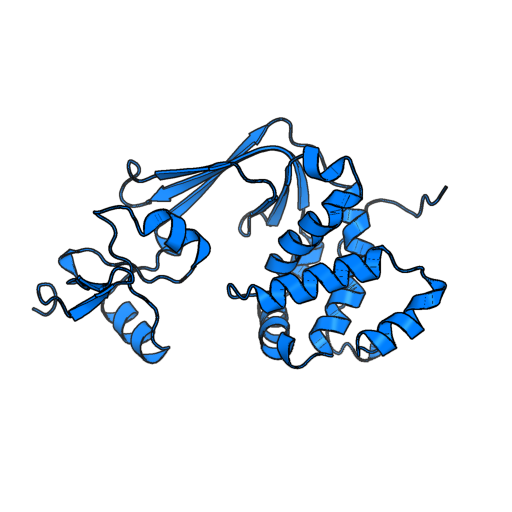-22.667 1.00 87.12 218 PHE A O 1
ATOM 1843 N N . ASP A 1 219 ? 3.469 -6.730 -22.753 1.00 83.44 219 ASP A N 1
ATOM 1844 C CA . ASP A 1 219 ? 3.753 -5.934 -23.954 1.00 83.44 219 ASP A CA 1
ATOM 1845 C C . ASP A 1 219 ? 4.201 -4.512 -23.578 1.00 83.44 219 ASP A C 1
ATOM 1847 O O . ASP A 1 219 ? 3.692 -3.926 -22.621 1.00 83.44 219 ASP A O 1
ATOM 1851 N N . LEU A 1 220 ? 5.148 -3.961 -24.339 1.00 84.44 220 LEU A N 1
ATOM 1852 C CA . LEU A 1 220 ? 5.611 -2.575 -24.242 1.00 84.44 220 LEU A CA 1
ATOM 1853 C C . LEU A 1 220 ? 4.744 -1.600 -25.049 1.00 84.44 220 LEU A C 1
ATOM 1855 O O . LEU A 1 220 ? 5.079 -0.416 -25.136 1.00 84.44 220 LEU A O 1
ATOM 1859 N N . ASP A 1 221 ? 3.636 -2.057 -25.635 1.00 83.88 221 ASP A N 1
ATOM 1860 C CA . ASP A 1 221 ? 2.723 -1.169 -26.341 1.00 83.88 221 ASP A CA 1
ATOM 1861 C C . ASP A 1 221 ? 1.900 -0.285 -25.386 1.00 83.88 221 ASP A C 1
ATOM 1863 O O . ASP A 1 221 ? 0.807 -0.615 -24.918 1.00 83.88 221 ASP A O 1
ATOM 1867 N N . PHE A 1 222 ? 2.422 0.914 -25.133 1.00 80.62 222 PHE A N 1
ATOM 1868 C CA . PHE A 1 222 ? 1.724 1.960 -24.390 1.00 80.62 222 PHE A CA 1
ATOM 1869 C C . PHE A 1 222 ? 0.474 2.491 -25.107 1.00 80.62 222 PHE A C 1
ATOM 1871 O O . PHE A 1 222 ? -0.347 3.139 -24.461 1.00 80.62 222 PHE A O 1
ATOM 1878 N N . LYS A 1 223 ? 0.300 2.248 -26.414 1.00 75.62 223 LYS A N 1
ATOM 1879 C CA . LYS A 1 223 ? -0.895 2.685 -27.157 1.00 75.62 223 LYS A CA 1
ATOM 1880 C C . LYS A 1 223 ? -2.104 1.815 -26.854 1.00 75.62 223 LYS A C 1
ATOM 1882 O O . LYS A 1 223 ? -3.226 2.304 -26.931 1.00 75.62 223 LYS A O 1
ATOM 1887 N N . ASP A 1 224 ? -1.876 0.571 -26.447 1.00 69.25 224 ASP A N 1
ATOM 1888 C CA . ASP A 1 224 ? -2.944 -0.333 -26.032 1.00 69.25 224 ASP A CA 1
ATOM 1889 C C . ASP A 1 224 ? -3.523 0.043 -24.664 1.00 69.25 224 ASP A C 1
ATOM 1891 O O . ASP A 1 224 ? -4.539 -0.514 -24.233 1.00 69.25 224 ASP A O 1
ATOM 1895 N N . LEU A 1 225 ? -2.904 0.972 -23.929 1.00 77.25 225 LEU A N 1
ATOM 1896 C CA . LEU A 1 225 ? -3.512 1.566 -22.744 1.00 77.25 225 LEU A CA 1
ATOM 1897 C C . LEU A 1 225 ? -4.708 2.426 -23.180 1.00 77.25 225 LEU A C 1
ATOM 1899 O O . LEU A 1 225 ? -4.586 3.619 -23.427 1.00 77.25 225 LEU A O 1
ATOM 1903 N N . ASN A 1 226 ? -5.902 1.833 -23.180 1.00 72.75 226 ASN A N 1
ATOM 1904 C CA . ASN A 1 226 ? -7.175 2.563 -23.270 1.00 72.75 226 ASN A CA 1
ATOM 1905 C C . ASN A 1 226 ? -7.444 3.461 -22.037 1.00 72.75 226 ASN A C 1
ATOM 1907 O O . ASN A 1 226 ? -8.543 3.990 -21.884 1.00 72.75 226 ASN A O 1
ATOM 1911 N N . ASP A 1 227 ? -6.466 3.607 -21.142 1.00 78.00 227 ASP A N 1
ATOM 1912 C CA . ASP A 1 227 ? -6.544 4.303 -19.865 1.00 78.00 227 ASP A CA 1
ATOM 1913 C C . ASP A 1 227 ? -5.482 5.409 -19.799 1.00 78.00 227 ASP A C 1
ATOM 1915 O O . ASP A 1 227 ? -4.462 5.357 -20.485 1.00 78.00 227 ASP A O 1
ATOM 1919 N N . ILE A 1 228 ? -5.690 6.393 -18.919 1.00 84.88 228 ILE A N 1
ATOM 1920 C CA . ILE A 1 228 ? -4.701 7.450 -18.673 1.00 84.88 228 ILE A CA 1
ATOM 1921 C C . ILE A 1 228 ? -3.402 6.801 -18.155 1.00 84.88 228 ILE A C 1
ATOM 1923 O O . ILE A 1 228 ? -3.457 6.054 -17.166 1.00 84.88 228 ILE A O 1
ATOM 1927 N N . PRO A 1 229 ? -2.238 7.083 -18.771 1.00 90.69 229 PRO A N 1
ATOM 1928 C CA . PRO A 1 229 ? -0.965 6.564 -18.301 1.00 90.69 229 PRO A CA 1
ATOM 1929 C C . PRO A 1 229 ? -0.702 6.945 -16.844 1.00 90.69 229 PRO A C 1
ATOM 1931 O O . PRO A 1 229 ? -0.962 8.070 -16.403 1.00 90.69 229 PRO A O 1
ATOM 1934 N N . TRP A 1 230 ? -0.195 5.993 -16.074 1.00 94.94 230 TRP A N 1
ATOM 1935 C CA . TRP A 1 230 ? 0.266 6.247 -14.723 1.00 94.94 230 TRP A CA 1
ATOM 1936 C C . TRP A 1 230 ? 1.584 7.008 -14.777 1.00 94.94 230 TRP A C 1
ATOM 1938 O O . TRP A 1 230 ? 2.489 6.673 -15.542 1.00 94.94 230 TRP A O 1
ATOM 1948 N N . HIS A 1 231 ? 1.695 8.041 -13.949 1.00 93.88 231 HIS A N 1
ATOM 1949 C CA . HIS A 1 231 ? 2.875 8.884 -13.906 1.00 93.88 231 HIS A CA 1
ATOM 1950 C C . HIS A 1 231 ? 3.059 9.468 -12.507 1.00 93.88 231 HIS A C 1
ATOM 1952 O O . HIS A 1 231 ? 2.105 9.950 -11.901 1.00 93.88 231 HIS A O 1
ATOM 1958 N N . ILE A 1 232 ? 4.301 9.450 -12.024 1.00 94.25 232 ILE A N 1
ATOM 1959 C CA . ILE A 1 232 ? 4.739 10.249 -10.879 1.00 94.25 232 ILE A CA 1
ATOM 1960 C C . ILE A 1 232 ? 5.551 11.414 -11.452 1.00 94.25 232 ILE A C 1
ATOM 1962 O O . ILE A 1 232 ? 6.521 11.139 -12.168 1.00 94.25 232 ILE A O 1
ATOM 1966 N N . PRO A 1 233 ? 5.219 12.681 -11.146 1.00 89.25 233 PRO A N 1
ATOM 1967 C CA . PRO A 1 233 ? 5.950 13.833 -11.656 1.00 89.25 233 PRO A CA 1
ATOM 1968 C C . PRO A 1 233 ? 7.430 13.708 -11.307 1.00 89.25 233 PRO A C 1
ATOM 1970 O O . PRO A 1 233 ? 7.777 13.603 -10.139 1.00 89.25 233 PRO A O 1
ATOM 1973 N N . SER A 1 234 ? 8.327 13.704 -12.285 1.00 77.12 234 SER A N 1
ATOM 1974 C CA . SER A 1 234 ? 9.768 13.757 -12.012 1.00 77.12 234 SER A CA 1
ATOM 1975 C C . SER A 1 234 ? 10.179 15.199 -11.705 1.00 77.12 234 SER A C 1
ATOM 1977 O O . SER A 1 234 ? 9.816 16.106 -12.456 1.00 77.12 234 SER A O 1
ATOM 1979 N N . THR A 1 235 ? 10.954 15.439 -10.645 1.00 69.62 235 THR A N 1
ATOM 1980 C CA . THR A 1 235 ? 11.347 16.805 -10.229 1.00 69.62 235 THR A CA 1
ATOM 1981 C C . THR A 1 235 ? 12.667 17.297 -10.831 1.00 69.62 235 THR A C 1
ATOM 1983 O O . THR A 1 235 ? 13.058 18.438 -10.585 1.00 69.62 235 THR A O 1
ATOM 1986 N N . SER A 1 236 ? 13.331 16.523 -11.694 1.00 55.81 236 SER A N 1
ATOM 1987 C CA . SER A 1 236 ? 14.512 17.005 -12.419 1.00 55.81 236 SER A CA 1
ATOM 1988 C C . SER A 1 236 ? 14.674 16.396 -13.813 1.00 55.81 236 SER A C 1
ATOM 1990 O O . SER A 1 236 ? 14.559 15.189 -14.015 1.00 55.81 236 SER A O 1
ATOM 1992 N N . LYS A 1 237 ? 15.002 17.275 -14.774 1.00 43.28 237 LYS A N 1
ATOM 1993 C CA . LYS A 1 237 ? 15.672 16.942 -16.040 1.00 43.28 237 LYS A CA 1
ATOM 1994 C C . LYS A 1 237 ? 16.794 15.941 -15.764 1.00 43.28 237 LYS A C 1
ATOM 1996 O O . LYS A 1 237 ? 17.516 16.109 -14.784 1.00 43.28 237 LYS A O 1
ATOM 2001 N N . GLN A 1 238 ? 16.929 14.951 -16.646 1.00 40.16 238 GLN A N 1
ATOM 2002 C CA . GLN A 1 238 ? 18.029 13.989 -16.691 1.00 40.16 238 GLN A CA 1
ATOM 2003 C C . GLN A 1 238 ? 19.348 14.612 -16.209 1.00 40.16 238 GLN A C 1
ATOM 2005 O O . GLN A 1 238 ? 19.911 15.476 -16.875 1.00 40.16 238 GLN A O 1
ATOM 2010 N N . ILE A 1 239 ? 19.850 14.149 -15.070 1.00 35.47 239 ILE A N 1
ATOM 2011 C CA . ILE A 1 239 ? 21.277 14.207 -14.769 1.00 35.47 239 ILE A CA 1
ATOM 2012 C C . ILE A 1 239 ? 21.689 12.754 -14.557 1.00 35.47 239 ILE A C 1
ATOM 2014 O O . ILE A 1 239 ? 21.769 12.264 -13.435 1.00 35.47 239 ILE A O 1
ATOM 2018 N N . LYS A 1 240 ? 21.848 12.039 -15.676 1.00 33.22 240 LYS A N 1
ATOM 2019 C CA . LYS A 1 240 ? 22.828 10.957 -15.751 1.00 33.22 240 LYS A CA 1
ATOM 2020 C C . LYS A 1 240 ? 24.170 11.668 -15.968 1.00 33.22 240 LYS A C 1
ATOM 2022 O O . LYS A 1 240 ? 24.334 12.334 -16.989 1.00 33.22 240 LYS A O 1
ATOM 2027 N N . SER A 1 241 ? 25.074 11.579 -14.998 1.00 32.44 241 SER A N 1
ATOM 2028 C CA . SER A 1 241 ? 26.512 11.809 -15.176 1.00 32.44 241 SER A CA 1
ATOM 2029 C C . SER A 1 241 ? 27.245 10.593 -14.652 1.00 32.44 241 SER A C 1
ATOM 2031 O O . SER A 1 241 ? 26.952 10.254 -13.481 1.00 32.44 241 SER A O 1
#

Foldseek 3Di:
DQQQDQCAAFPVGGGDGVVLLAAEAPAPVLCVQCVPPPSYGYGYCPDPVVVVVCVVSVRYHPVVQKDKDKDFADKDFPLVVLQLVQVCQLVLLQLLVQDPVSVVLNVVCVVVVVQVLLQQATEIETQWIKIWIAGPVDRVDIDIDTDQWDQDPVNNYIYHYNVLVPDPVSVLVVLLRVLVVSGPGPDSVSSNLRSVLSNVVSVDDPVCVCVVCVVSRGDPPPVVPPDDRRGHDNPDDDDPD

Solvent-accessible surface area (backbone atoms only — not comparable to full-atom values): 13786 Å² total; per-residue (Å²): 125,72,48,80,46,60,76,43,60,28,76,86,77,46,63,38,25,58,81,58,61,41,25,35,51,80,41,69,73,63,39,67,73,47,66,80,42,91,87,54,41,44,26,66,79,88,47,75,74,54,49,56,53,36,55,76,67,71,48,46,42,44,67,80,43,42,46,80,47,76,51,73,36,77,77,41,82,24,60,69,59,40,43,62,47,31,76,46,36,51,56,51,54,36,46,35,70,58,32,78,92,30,44,69,33,46,54,50,37,58,77,70,40,44,37,63,50,41,55,63,52,40,44,36,28,17,79,39,40,32,40,37,43,26,31,73,91,43,74,86,53,60,48,78,45,82,47,61,62,46,77,42,80,88,79,35,35,38,40,34,30,46,81,53,68,76,45,76,87,36,44,48,57,52,33,32,61,55,29,50,78,59,39,91,59,99,45,68,67,60,26,49,52,47,8,49,49,51,43,52,58,70,74,49,56,83,92,42,48,72,61,51,28,60,75,70,61,30,68,88,62,70,80,76,50,92,57,79,75,47,43,37,72,63,92,64,79,88,80,86,128

Radius of gyration: 20.82 Å; Cα contacts (8 Å, |Δi|>4): 357; chains: 1; bounding box: 60×36×54 Å

Sequence (241 aa):
KLSHKSIFPTKDYRWVSLDDNPLICDNNDIAQLFIHIKNISLIDILSSDVLIFFNMCDIKTLSSSITIEHIIKNPSNGIFIQNLLSSLIPYVQLFMKSRTEFFDAYQWTKSINMSSLLMNIQFIIVDYLQLIYRFKSDSSICIIQEEKFYYDKNSIIFYIHHEWTKQSKYYRNIFHSFARIFIPYHNDDLICSLGNFMNLLYNEEENNLEIFAKYQHFDLDFKDLNDIPWHIPSTSKQIKS